Protein AF-A0A7Z7IDG3-F1 (afdb_monomer)

Mean predicted aligned error: 10.94 Å

pLDDT: mean 89.72, std 12.38, range [42.41, 98.5]

InterPro domains:
  IPR036388 Winged helix-like DNA-binding domain superfamily [G3DSA:1.10.10.10] (136-198)

Foldseek 3Di:
DDPPDDDDPPLVVLLVLQVVLPHHSVCSVLLVVVVVVVQVVQVVDPQEHEPDDSSLVSVLCSVVVHHHSVLDDQDANRWDWAFDLNDYYRDSVGTHIDTNVVNVVSCVVSCVCVVVCVVVVVVVCCVPVVDDVCPDPVNVVVLQVPFFWKWKAALVRDIDIDGRLVVVCVVVVHDSVVVVCQQQVNDVATPNMHIHTPPHDPVSNPDNPDDD

Nearest PDB structures (foldseek):
  1u3e-assembly1_M  TM=6.187E-01  e=5.040E-05  Okubovirus SPO1
  4jrk-assembly1_B  TM=5.149E-01  e=4.753E+00  Escherichia coli K-12
  2o2v-assembly1_A  TM=3.989E-01  e=1.951E+00  Homo sapiens
  2npt-assembly2_C  TM=3.596E-01  e=2.331E+00  Homo sapiens
  2npt-assembly1_A  TM=3.798E-01  e=2.331E+00  Homo sapiens

Secondary structure (DSSP, 8-state):
----PPPPTTHHHHHHHHHHTT--GGGHHHHHHHHHHHHHHHTTSTT--B---HHHHHHHHHHTT---GGGBSSSTT-EEEEEGGG-S-B-TTTEEEEEHHHHHHHHHHTTTTHHHHHHHHHHHHHHHH---TTTSHHHHHHHHHH---EEEE-TTS-EEEES-HHHHHHHTT--HHHHHHHHTTSSS-BTTBEEEETT--GGGGGGTT---

Organism: NCBI:txid1777142

Radius of gyration: 31.55 Å; Cα contacts (8 Å, |Δi|>4): 230; chains: 1; bounding box: 62×54×81 Å

Structure (mmCIF, N/CA/C/O backbone):
data_AF-A0A7Z7IDG3-F1
#
_entry.id   AF-A0A7Z7IDG3-F1
#
loop_
_atom_site.group_PDB
_atom_site.id
_atom_site.type_symbol
_atom_site.label_atom_id
_atom_site.label_alt_id
_atom_site.label_comp_id
_atom_site.label_asym_id
_atom_site.label_entity_id
_atom_site.label_seq_id
_atom_site.pdbx_PDB_ins_code
_atom_site.Cartn_x
_atom_site.Cartn_y
_atom_site.Cartn_z
_atom_site.occupancy
_atom_site.B_iso_or_equiv
_atom_site.auth_seq_id
_atom_site.auth_comp_id
_atom_site.auth_asym_id
_atom_site.auth_atom_id
_atom_site.pdbx_PDB_model_num
ATOM 1 N N . MET A 1 1 ? -17.853 7.792 -25.788 1.00 53.69 1 MET A N 1
ATOM 2 C CA . MET A 1 1 ? -16.893 8.918 -25.834 1.00 53.69 1 MET A CA 1
ATOM 3 C C . MET A 1 1 ? -15.515 8.407 -25.429 1.00 53.69 1 MET A C 1
ATOM 5 O O . MET A 1 1 ? -15.344 8.010 -24.281 1.00 53.69 1 MET A O 1
ATOM 9 N N . ALA A 1 2 ? -14.560 8.329 -26.361 1.00 55.00 2 ALA A N 1
ATOM 10 C CA . ALA A 1 2 ? -13.185 7.944 -26.042 1.00 55.00 2 ALA A CA 1
ATOM 11 C C . ALA A 1 2 ? -12.536 9.062 -25.213 1.00 55.00 2 ALA A C 1
ATOM 13 O O . ALA A 1 2 ? -12.512 10.213 -25.642 1.00 55.00 2 ALA A O 1
ATOM 14 N N . ARG A 1 3 ? -12.050 8.753 -24.005 1.00 59.41 3 ARG A N 1
ATOM 15 C CA . ARG A 1 3 ? -11.298 9.725 -23.201 1.00 59.41 3 ARG A CA 1
ATOM 16 C C . ARG A 1 3 ? -9.984 9.996 -23.928 1.00 59.41 3 ARG A C 1
ATOM 18 O O . ARG A 1 3 ? -9.128 9.116 -23.964 1.00 59.41 3 ARG A O 1
ATOM 25 N N . THR A 1 4 ? -9.827 11.183 -24.507 1.00 64.19 4 THR A N 1
ATOM 26 C CA . THR A 1 4 ? -8.542 11.641 -25.043 1.00 64.19 4 THR A CA 1
ATOM 27 C C . THR A 1 4 ? -7.539 11.644 -23.891 1.00 64.19 4 THR A C 1
ATOM 29 O O . THR A 1 4 ? -7.687 12.401 -22.928 1.00 64.19 4 THR A O 1
ATOM 32 N N . GLY A 1 5 ? -6.581 10.715 -23.918 1.00 79.44 5 GLY A N 1
ATOM 33 C CA . GLY A 1 5 ? -5.567 10.593 -22.874 1.00 79.44 5 GLY A CA 1
ATOM 34 C C . GLY A 1 5 ? -4.754 11.883 -22.751 1.00 79.44 5 GLY A C 1
ATOM 35 O O . GLY A 1 5 ? -4.547 12.584 -23.739 1.00 79.44 5 GLY A O 1
ATOM 36 N N . ARG A 1 6 ? -4.293 12.211 -21.536 1.00 83.19 6 ARG A N 1
ATOM 37 C CA . ARG A 1 6 ? -3.362 13.334 -21.355 1.00 83.19 6 ARG A CA 1
ATOM 38 C C . ARG A 1 6 ? -2.085 13.070 -22.167 1.00 83.19 6 ARG A C 1
ATOM 40 O O . ARG A 1 6 ? -1.602 11.935 -22.130 1.00 83.19 6 ARG A O 1
ATOM 47 N N . PRO A 1 7 ? -1.525 14.085 -22.847 1.00 87.50 7 PRO A N 1
ATOM 48 C CA . PRO A 1 7 ? -0.281 13.927 -23.587 1.00 87.50 7 PRO A CA 1
ATOM 49 C C . PRO A 1 7 ? 0.854 13.496 -22.650 1.00 87.50 7 PRO A C 1
ATOM 51 O O . PRO A 1 7 ? 0.946 13.951 -21.503 1.00 87.50 7 PRO A O 1
ATOM 54 N N . ILE A 1 8 ? 1.713 12.598 -23.134 1.00 90.31 8 ILE A N 1
ATOM 55 C CA . ILE A 1 8 ? 2.914 12.181 -22.411 1.00 90.31 8 ILE A CA 1
ATOM 56 C C . ILE A 1 8 ? 3.900 13.353 -22.441 1.00 90.31 8 ILE A C 1
ATOM 58 O O . ILE A 1 8 ? 4.320 13.773 -23.515 1.00 90.31 8 ILE A O 1
ATOM 62 N N . LYS A 1 9 ? 4.294 13.867 -21.270 1.00 91.25 9 LYS A N 1
ATOM 63 C CA . LYS A 1 9 ? 5.406 14.829 -21.177 1.00 91.25 9 LYS A CA 1
ATOM 64 C C . LYS A 1 9 ? 6.681 14.200 -21.737 1.00 91.25 9 LYS A C 1
ATOM 66 O O . LYS A 1 9 ? 6.931 13.031 -21.440 1.00 91.25 9 LYS A O 1
ATOM 71 N N . ASP A 1 10 ? 7.458 14.953 -22.504 1.00 94.44 10 ASP A N 1
ATOM 72 C CA . ASP A 1 10 ? 8.758 14.520 -23.036 1.00 94.44 10 ASP A CA 1
ATOM 73 C C . ASP A 1 10 ? 8.661 13.244 -23.890 1.00 94.44 10 ASP A C 1
ATOM 75 O O . ASP A 1 10 ? 9.453 12.312 -23.750 1.00 94.44 10 ASP A O 1
ATOM 79 N N . PHE A 1 11 ? 7.635 13.171 -24.747 1.00 95.81 11 PHE A N 1
ATOM 80 C CA . PHE A 1 11 ? 7.395 12.009 -25.607 1.00 95.81 11 PHE A CA 1
ATOM 81 C C . PHE A 1 11 ? 8.621 11.650 -26.457 1.00 95.81 11 PHE A C 1
ATOM 83 O O . PHE A 1 11 ? 8.973 10.479 -26.519 1.00 95.81 11 PHE A O 1
ATOM 90 N N . GLU A 1 12 ? 9.300 12.642 -27.036 1.00 97.31 12 GLU A N 1
ATOM 91 C CA . GLU A 1 12 ? 10.479 12.434 -27.887 1.00 97.31 12 GLU A CA 1
ATOM 92 C C . GLU A 1 12 ? 11.641 11.766 -27.141 1.00 97.31 12 GLU A C 1
ATOM 94 O O . GLU A 1 12 ? 12.180 10.768 -27.610 1.00 97.31 12 GLU A O 1
ATOM 99 N N . ALA A 1 13 ? 11.964 12.232 -25.930 1.00 97.25 13 ALA A N 1
ATOM 100 C CA . ALA A 1 13 ? 13.007 11.617 -25.106 1.00 97.25 13 ALA A CA 1
ATOM 101 C C . ALA A 1 13 ? 12.656 10.167 -24.723 1.00 97.25 13 ALA A C 1
ATOM 103 O O . ALA A 1 13 ? 13.515 9.288 -24.694 1.00 97.25 13 ALA A O 1
ATOM 104 N N . LYS A 1 14 ? 11.373 9.891 -24.459 1.00 97.38 14 LYS A N 1
ATOM 105 C CA . LYS A 1 14 ? 10.895 8.531 -24.161 1.00 97.38 14 LYS A CA 1
ATOM 106 C C . LYS A 1 14 ? 10.898 7.634 -25.393 1.00 97.38 14 LYS A C 1
ATOM 108 O O . LYS A 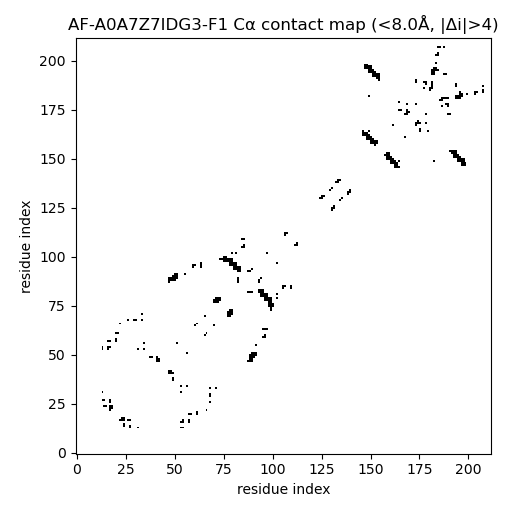1 14 ? 11.162 6.445 -25.261 1.00 97.38 14 LYS A O 1
ATOM 113 N N . ALA A 1 15 ? 10.597 8.190 -26.561 1.00 97.44 15 ALA A N 1
ATOM 114 C CA . ALA A 1 15 ? 10.663 7.481 -27.826 1.00 97.44 15 ALA A CA 1
ATOM 115 C C . ALA A 1 15 ? 12.088 7.056 -28.158 1.00 97.44 15 ALA A C 1
ATOM 117 O O . ALA A 1 15 ? 12.311 5.875 -28.409 1.00 97.44 15 ALA A O 1
ATOM 118 N N . HIS A 1 16 ? 13.040 7.975 -28.008 1.00 98.12 16 HIS A N 1
ATOM 119 C CA . HIS A 1 16 ? 14.460 7.686 -28.160 1.00 98.12 16 HIS A CA 1
ATOM 120 C C . HIS A 1 16 ? 14.915 6.551 -27.235 1.00 98.12 16 HIS A C 1
ATOM 122 O O . HIS A 1 16 ? 15.463 5.561 -27.703 1.00 98.12 16 HIS A O 1
ATOM 128 N N . ALA A 1 17 ? 14.580 6.618 -25.940 1.00 98.00 17 ALA A N 1
ATOM 129 C CA . ALA A 1 17 ? 14.943 5.573 -24.979 1.00 98.00 17 ALA A CA 1
ATOM 130 C C . ALA A 1 17 ? 14.379 4.180 -25.334 1.00 98.00 17 ALA A C 1
ATOM 132 O O . ALA A 1 17 ? 14.989 3.159 -25.015 1.00 98.00 17 ALA A O 1
ATOM 133 N N . VAL A 1 18 ? 13.204 4.115 -25.966 1.00 97.81 18 VAL A N 1
ATOM 134 C CA . VAL A 1 18 ? 12.582 2.857 -26.416 1.00 97.81 18 VAL A CA 1
ATOM 135 C C . VAL A 1 18 ? 13.284 2.329 -27.670 1.00 97.81 18 VAL A C 1
ATOM 137 O O . VAL A 1 18 ? 13.636 1.150 -27.711 1.00 97.81 18 VAL A O 1
ATOM 140 N N . GLU A 1 19 ? 13.554 3.202 -28.641 1.00 98.00 19 GLU A N 1
ATOM 141 C CA . GLU A 1 19 ? 14.245 2.873 -29.894 1.00 98.00 19 GLU A CA 1
ATOM 142 C C . GLU A 1 19 ? 15.702 2.432 -29.651 1.00 98.00 19 GLU A C 1
ATOM 144 O O . GLU A 1 19 ? 16.121 1.396 -30.166 1.00 98.00 19 GLU A O 1
ATOM 149 N N . GLU A 1 20 ? 16.452 3.129 -28.788 1.00 98.12 20 GLU A N 1
ATOM 150 C CA . GLU A 1 20 ? 17.828 2.768 -28.389 1.00 98.12 20 GLU A CA 1
ATOM 151 C C . GLU A 1 20 ? 17.927 1.384 -27.734 1.00 98.12 20 GLU A C 1
ATOM 153 O O . GLU A 1 20 ? 18.959 0.710 -27.803 1.00 98.12 20 GLU A O 1
ATOM 158 N N . ASN A 1 21 ? 16.842 0.941 -27.098 1.00 97.94 21 ASN A N 1
ATOM 159 C CA . ASN A 1 21 ? 16.752 -0.375 -26.478 1.00 97.94 21 ASN A CA 1
ATOM 160 C C . ASN A 1 21 ? 16.172 -1.449 -27.413 1.00 97.94 21 ASN A C 1
ATOM 162 O O . ASN A 1 21 ? 15.952 -2.574 -26.972 1.00 97.94 21 ASN A O 1
ATOM 166 N N . GLY A 1 22 ? 15.994 -1.135 -28.702 1.00 97.75 22 GLY A N 1
ATOM 167 C CA . GLY A 1 22 ? 15.605 -2.086 -29.744 1.00 97.75 22 GLY A CA 1
ATOM 168 C C . GLY A 1 22 ? 14.100 -2.326 -29.863 1.00 97.75 22 GLY A C 1
ATOM 169 O O . GLY A 1 22 ? 13.689 -3.291 -30.504 1.00 97.75 22 GLY A O 1
ATOM 170 N N . PHE A 1 23 ? 13.271 -1.475 -29.257 1.00 97.81 23 PHE A N 1
ATOM 171 C CA . PHE A 1 23 ? 11.813 -1.588 -29.309 1.00 97.81 23 PHE A CA 1
ATOM 172 C C . PHE A 1 23 ? 11.213 -0.588 -30.308 1.00 97.81 23 PHE A C 1
ATOM 174 O O . PHE A 1 23 ? 11.771 0.489 -30.525 1.00 97.81 23 PHE A O 1
ATOM 181 N N . PRO A 1 24 ? 10.054 -0.894 -30.915 1.00 97.88 24 PRO A N 1
ATOM 182 C CA . PRO A 1 24 ? 9.424 0.017 -31.858 1.00 97.88 24 PRO A CA 1
ATOM 183 C C . PRO A 1 24 ? 8.858 1.250 -31.142 1.00 97.88 24 PRO A C 1
ATOM 185 O O . PRO A 1 24 ? 8.296 1.163 -30.048 1.00 97.88 24 PRO A O 1
ATOM 188 N N . ARG A 1 25 ? 8.903 2.406 -31.814 1.00 98.00 25 ARG A N 1
ATOM 189 C CA . ARG A 1 25 ? 8.342 3.679 -31.324 1.00 98.00 25 ARG A CA 1
ATOM 190 C C . ARG A 1 25 ? 6.876 3.586 -30.884 1.00 98.00 25 ARG A C 1
ATOM 192 O O . ARG A 1 25 ? 6.435 4.320 -30.001 1.00 98.00 25 ARG A O 1
ATOM 199 N N . SER A 1 26 ? 6.103 2.679 -31.481 1.00 97.06 26 SER A N 1
ATOM 200 C CA . SER A 1 26 ? 4.707 2.419 -31.105 1.00 97.06 26 SER A CA 1
ATOM 201 C C . SER A 1 26 ? 4.546 1.947 -29.655 1.00 97.06 26 SER A C 1
ATOM 203 O O . SER A 1 26 ? 3.493 2.167 -29.053 1.00 97.06 26 SER A O 1
ATOM 205 N N . ASP A 1 27 ? 5.586 1.354 -29.067 1.00 97.50 27 ASP A N 1
ATOM 206 C CA . ASP A 1 27 ? 5.537 0.753 -27.732 1.00 97.50 27 ASP A CA 1
ATOM 207 C C . ASP A 1 27 ? 5.861 1.742 -26.605 1.00 97.50 27 ASP A C 1
ATOM 209 O O . ASP A 1 27 ? 5.769 1.395 -25.423 1.00 97.50 27 ASP A O 1
ATOM 213 N N . VAL A 1 28 ? 6.150 3.006 -26.940 1.00 97.44 28 VAL A N 1
ATOM 214 C CA . VAL A 1 28 ? 6.447 4.067 -25.966 1.00 97.44 28 VAL A CA 1
ATOM 215 C C . VAL A 1 28 ? 5.365 4.185 -24.906 1.00 97.44 28 VAL A C 1
ATOM 217 O O . VAL A 1 28 ? 5.663 4.217 -23.713 1.00 97.44 28 VAL A O 1
ATOM 220 N N . PHE A 1 29 ? 4.094 4.219 -25.312 1.00 96.25 29 PHE A N 1
ATOM 221 C CA . PHE A 1 29 ? 2.995 4.375 -24.363 1.00 96.25 29 PHE A CA 1
ATOM 222 C C . PHE A 1 29 ? 2.825 3.148 -23.441 1.00 96.25 29 PHE A C 1
ATOM 224 O O . PHE A 1 29 ? 2.759 3.339 -22.221 1.00 96.25 29 PHE A O 1
ATOM 231 N N . PRO A 1 30 ? 2.780 1.898 -23.950 1.00 97.31 30 PRO A N 1
ATOM 232 C CA . PRO A 1 30 ? 2.797 0.697 -23.116 1.00 97.31 30 PRO A CA 1
ATOM 233 C C . PRO A 1 30 ? 3.945 0.631 -22.097 1.00 97.31 30 PRO A C 1
ATOM 235 O O . PRO A 1 30 ? 3.680 0.385 -20.915 1.00 97.31 30 PRO A O 1
ATOM 238 N N . TRP A 1 31 ? 5.190 0.885 -22.515 1.00 98.00 31 TRP A N 1
ATOM 239 C CA . TRP A 1 31 ? 6.353 0.866 -21.620 1.00 98.00 31 TRP A CA 1
ATOM 240 C C . TRP A 1 31 ? 6.295 1.990 -20.589 1.00 98.00 31 TRP A C 1
ATOM 242 O O . TRP A 1 31 ? 6.427 1.745 -19.386 1.00 98.00 31 TRP A O 1
ATOM 252 N N . TRP A 1 32 ? 5.992 3.215 -21.028 1.00 97.69 32 TRP A N 1
ATOM 253 C CA . TRP A 1 32 ? 5.837 4.357 -20.130 1.00 97.69 32 TRP A CA 1
ATOM 254 C C . TRP A 1 32 ? 4.743 4.117 -19.087 1.00 97.69 32 TRP A C 1
ATOM 256 O O . TRP A 1 32 ? 4.915 4.457 -17.916 1.00 97.69 32 TRP A O 1
ATOM 266 N N . ARG A 1 33 ? 3.635 3.465 -19.463 1.00 96.50 33 ARG A N 1
ATOM 267 C CA . ARG A 1 33 ? 2.569 3.104 -18.523 1.00 96.50 33 ARG A CA 1
ATOM 268 C C . ARG A 1 33 ? 3.068 2.157 -17.428 1.00 96.50 33 ARG A C 1
ATOM 270 O O . ARG A 1 33 ? 2.679 2.342 -16.275 1.00 96.50 33 ARG A O 1
ATOM 277 N N . LYS A 1 34 ? 3.909 1.167 -17.754 1.00 97.62 34 LYS A N 1
ATOM 278 C CA . LYS A 1 34 ? 4.497 0.242 -16.765 1.00 97.62 34 LYS A CA 1
ATOM 279 C C . LYS A 1 34 ? 5.444 0.971 -15.813 1.00 97.62 34 LYS A C 1
ATOM 281 O O . LYS A 1 34 ? 5.321 0.819 -14.599 1.00 97.62 34 LYS A O 1
ATOM 286 N N . PHE A 1 35 ? 6.306 1.831 -16.348 1.00 97.75 35 PHE A N 1
ATOM 287 C CA . PHE A 1 35 ? 7.202 2.659 -15.543 1.00 97.75 35 PHE A CA 1
ATOM 288 C C . PHE A 1 35 ? 6.443 3.639 -14.631 1.00 97.75 35 PHE A C 1
ATOM 290 O O . PHE A 1 35 ? 6.731 3.760 -13.442 1.00 97.75 35 PHE A O 1
ATOM 297 N N . HIS A 1 36 ? 5.397 4.287 -15.141 1.00 96.44 36 HIS A N 1
ATOM 298 C CA . HIS A 1 36 ? 4.573 5.189 -14.342 1.00 96.44 36 HIS A CA 1
ATOM 299 C C . HIS A 1 36 ? 3.810 4.447 -13.230 1.00 96.44 36 HIS A C 1
ATOM 301 O O . HIS A 1 36 ? 3.673 4.961 -12.120 1.00 96.44 36 HIS A O 1
ATOM 307 N N . GLN A 1 37 ? 3.345 3.218 -13.486 1.00 96.62 37 GLN A N 1
ATOM 308 C CA . GLN A 1 37 ? 2.752 2.363 -12.450 1.00 96.62 37 GLN A CA 1
ATOM 309 C C . GLN A 1 37 ? 3.752 2.028 -11.336 1.00 96.62 37 GLN A C 1
ATOM 311 O O . GLN A 1 37 ? 3.370 2.052 -10.166 1.00 96.62 37 GLN A O 1
ATOM 316 N N . LEU A 1 38 ? 5.019 1.769 -11.678 1.00 96.38 38 LEU A N 1
ATOM 317 C CA . LEU A 1 38 ? 6.095 1.599 -10.697 1.00 96.38 38 LEU A CA 1
ATOM 318 C C . LEU A 1 38 ? 6.263 2.865 -9.842 1.00 96.38 38 LEU A C 1
ATOM 320 O O . LEU A 1 38 ? 6.190 2.778 -8.619 1.00 96.38 38 LEU A O 1
ATOM 324 N N . GLN A 1 39 ? 6.392 4.042 -10.466 1.00 96.38 39 GLN A N 1
ATOM 325 C CA . GLN A 1 39 ? 6.524 5.319 -9.748 1.00 96.38 39 GLN A CA 1
ATOM 326 C C . GLN A 1 39 ? 5.351 5.576 -8.790 1.00 96.38 39 GLN A C 1
ATOM 328 O O . GLN A 1 39 ? 5.550 5.972 -7.641 1.00 96.38 39 GLN A O 1
ATOM 333 N N . GLN A 1 40 ? 4.118 5.317 -9.236 1.00 96.00 40 GLN A N 1
ATOM 334 C CA . GLN A 1 40 ? 2.932 5.418 -8.383 1.00 96.00 40 GLN A CA 1
ATOM 335 C C . GLN A 1 40 ? 2.949 4.407 -7.232 1.00 96.00 40 GLN A C 1
ATOM 337 O O . GLN A 1 40 ? 2.473 4.721 -6.143 1.00 96.00 40 GLN A O 1
ATOM 342 N N . GLY A 1 41 ? 3.469 3.202 -7.470 1.00 94.38 41 GLY A N 1
ATOM 343 C CA . GLY A 1 41 ? 3.623 2.166 -6.456 1.00 94.38 41 GLY A CA 1
ATOM 344 C C . GLY A 1 41 ? 4.598 2.564 -5.350 1.00 94.38 41 GLY A C 1
ATOM 345 O O . GLY A 1 41 ? 4.276 2.359 -4.181 1.00 94.38 41 GLY A O 1
ATOM 346 N N . CYS A 1 42 ? 5.736 3.171 -5.702 1.00 94.00 42 CYS A N 1
ATOM 347 C CA . CYS A 1 42 ? 6.724 3.653 -4.732 1.00 94.00 42 CYS A CA 1
ATOM 348 C C . CYS A 1 42 ? 6.145 4.750 -3.834 1.00 94.00 42 CYS A C 1
ATOM 350 O O . CYS A 1 42 ? 6.197 4.623 -2.621 1.00 94.00 42 CYS A O 1
ATOM 352 N N . ARG A 1 43 ? 5.438 5.737 -4.405 1.00 91.75 43 ARG A N 1
ATOM 353 C CA . ARG A 1 43 ? 4.795 6.829 -3.637 1.00 91.75 43 ARG A CA 1
ATOM 354 C C . ARG A 1 43 ? 3.786 6.372 -2.578 1.00 91.75 43 ARG A C 1
ATOM 356 O O . ARG A 1 43 ? 3.422 7.158 -1.716 1.00 91.75 43 ARG A O 1
ATOM 363 N N . ARG A 1 44 ? 3.266 5.145 -2.680 1.00 90.06 44 ARG A N 1
ATOM 364 C CA . ARG A 1 44 ? 2.314 4.574 -1.711 1.00 90.06 44 ARG A CA 1
ATOM 365 C C . ARG A 1 44 ? 2.995 3.810 -0.575 1.00 90.06 44 ARG A C 1
ATOM 367 O O . ARG A 1 44 ? 2.292 3.321 0.303 1.00 90.06 44 ARG A O 1
ATOM 374 N N . ARG A 1 45 ? 4.310 3.6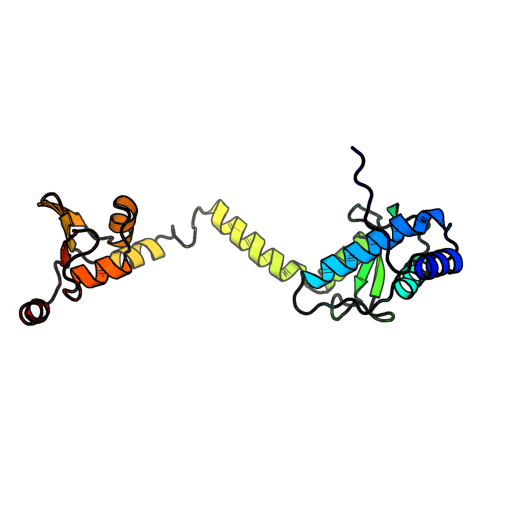03 -0.640 1.00 89.00 45 ARG A N 1
ATOM 375 C CA . ARG A 1 45 ? 5.075 2.854 0.356 1.00 89.00 45 ARG A CA 1
ATOM 376 C C . ARG A 1 45 ? 6.009 3.817 1.071 1.00 89.00 45 ARG A C 1
ATOM 378 O O . ARG A 1 45 ? 6.833 4.455 0.425 1.00 89.00 45 ARG A O 1
ATOM 385 N N . ASP A 1 46 ? 5.895 3.885 2.389 1.00 87.38 46 ASP A N 1
ATOM 386 C CA . ASP A 1 46 ? 6.750 4.757 3.188 1.00 87.38 46 ASP A CA 1
ATOM 387 C C . ASP A 1 46 ? 8.222 4.347 3.048 1.00 87.38 46 ASP A C 1
ATOM 389 O O . ASP A 1 46 ? 8.568 3.168 3.170 1.00 87.38 46 ASP A O 1
ATOM 393 N N . GLY A 1 47 ? 9.079 5.330 2.760 1.00 92.69 47 GLY A N 1
ATOM 394 C CA . GLY A 1 47 ? 10.532 5.158 2.694 1.00 92.69 47 GLY A CA 1
ATOM 395 C C . GLY A 1 47 ? 11.064 4.396 1.476 1.00 92.69 47 GLY A C 1
ATOM 396 O O . GLY A 1 47 ? 12.185 3.900 1.539 1.00 92.69 47 GLY A O 1
ATOM 397 N N . ILE A 1 48 ? 10.290 4.259 0.391 1.00 95.81 48 ILE A N 1
ATOM 398 C CA . ILE A 1 48 ? 10.774 3.657 -0.863 1.00 95.81 48 ILE A CA 1
ATOM 399 C C . ILE A 1 48 ? 10.617 4.652 -2.009 1.00 95.81 48 ILE A C 1
ATOM 401 O O . ILE A 1 48 ? 9.501 4.961 -2.430 1.00 95.81 48 ILE A O 1
ATOM 405 N N . GLU A 1 49 ? 11.739 5.074 -2.582 1.00 96.69 49 GLU A N 1
ATOM 406 C CA . GLU A 1 49 ? 11.772 5.962 -3.741 1.00 96.69 49 GLU A CA 1
ATOM 407 C C . GLU A 1 49 ? 12.147 5.218 -5.029 1.00 96.69 49 GLU A C 1
ATOM 409 O O . GLU A 1 49 ? 12.703 4.113 -5.022 1.00 96.69 49 GLU A O 1
ATOM 414 N N . ASN A 1 50 ? 11.768 5.812 -6.163 1.00 97.56 50 ASN A N 1
ATOM 415 C CA . ASN A 1 50 ? 12.204 5.364 -7.480 1.00 97.56 50 ASN A CA 1
ATOM 416 C C . ASN A 1 50 ? 13.160 6.400 -8.063 1.00 97.56 50 ASN A C 1
ATOM 418 O O . ASN A 1 50 ? 12.707 7.462 -8.489 1.00 97.56 50 ASN A O 1
ATOM 422 N N . GLU A 1 51 ? 14.445 6.063 -8.084 1.00 97.56 51 GLU A N 1
ATOM 423 C CA . GLU A 1 51 ? 15.521 6.908 -8.606 1.00 97.56 51 GLU A CA 1
ATOM 424 C C . GLU A 1 51 ? 15.823 6.606 -10.080 1.00 97.56 51 GLU A C 1
ATOM 426 O O . GLU A 1 51 ? 16.583 7.329 -10.715 1.00 97.56 51 GLU A O 1
ATOM 431 N N . LEU A 1 52 ? 15.206 5.566 -10.652 1.00 98.06 52 LEU A N 1
ATOM 432 C CA . LEU A 1 52 ? 15.359 5.250 -12.068 1.00 98.06 52 LEU A CA 1
ATOM 433 C C . LEU A 1 52 ? 14.727 6.335 -12.935 1.00 98.06 52 LEU A C 1
ATOM 435 O O . LEU A 1 52 ? 13.568 6.723 -12.735 1.00 98.06 52 LEU A O 1
ATOM 439 N N . THR A 1 53 ? 15.437 6.729 -13.985 1.00 97.75 53 THR A N 1
ATOM 440 C CA . THR A 1 53 ? 14.838 7.402 -15.134 1.00 97.75 53 THR A CA 1
ATOM 441 C C . THR A 1 53 ? 14.091 6.392 -16.014 1.00 97.75 53 THR A C 1
ATOM 443 O O . THR A 1 53 ? 14.184 5.172 -15.847 1.00 97.75 53 THR A O 1
ATOM 446 N N . PHE A 1 54 ? 13.317 6.884 -16.986 1.00 98.19 54 PHE A N 1
ATOM 447 C CA . PHE A 1 54 ? 12.681 5.989 -17.957 1.00 98.19 54 PHE A CA 1
ATOM 448 C C . PHE A 1 54 ? 13.713 5.280 -18.851 1.00 98.19 54 PHE A C 1
ATOM 450 O O . PHE A 1 54 ? 13.489 4.133 -19.224 1.00 98.19 54 PHE A O 1
ATOM 457 N N . ALA A 1 55 ? 14.842 5.930 -19.152 1.00 98.31 55 ALA A N 1
ATOM 458 C CA . ALA A 1 55 ? 15.926 5.325 -19.921 1.00 98.31 55 ALA A CA 1
ATOM 459 C C . ALA A 1 55 ? 16.577 4.166 -19.149 1.00 98.31 55 ALA A C 1
ATOM 461 O O . ALA A 1 55 ? 16.679 3.069 -19.695 1.00 98.31 55 ALA A O 1
ATOM 462 N N . ASP A 1 56 ? 16.880 4.358 -17.858 1.00 98.44 56 ASP A N 1
ATOM 463 C CA . ASP A 1 56 ? 17.418 3.293 -16.992 1.00 98.44 56 ASP A CA 1
ATOM 464 C C . ASP A 1 56 ? 16.465 2.097 -16.927 1.00 98.44 56 ASP A C 1
ATOM 466 O O . ASP A 1 56 ? 16.866 0.938 -17.025 1.00 98.44 56 ASP A O 1
ATOM 470 N N . TYR A 1 57 ? 15.165 2.378 -16.804 1.00 98.50 57 TYR A N 1
ATOM 471 C CA . TYR A 1 57 ? 14.137 1.347 -16.816 1.00 98.50 57 TYR A CA 1
ATOM 472 C C . TYR A 1 57 ? 14.142 0.543 -18.123 1.00 98.50 57 TYR A C 1
ATOM 474 O O . TYR A 1 57 ? 14.077 -0.685 -18.072 1.00 98.50 57 TYR A O 1
ATOM 482 N N . MET A 1 58 ? 14.246 1.204 -19.282 1.00 98.50 58 MET A N 1
ATOM 483 C CA . MET A 1 58 ? 14.309 0.526 -20.583 1.00 98.50 58 MET A CA 1
ATOM 484 C C . MET A 1 58 ? 15.596 -0.284 -20.759 1.00 98.50 58 MET A C 1
ATOM 486 O O . MET A 1 58 ? 15.538 -1.399 -21.279 1.00 98.50 58 MET A O 1
ATOM 490 N N . GLN A 1 59 ? 16.727 0.206 -20.249 1.00 98.38 59 GLN A N 1
ATOM 491 C CA . GLN A 1 59 ? 17.966 -0.567 -20.209 1.00 98.38 59 GLN A CA 1
ATOM 492 C C . GLN A 1 59 ? 17.784 -1.853 -19.390 1.00 98.38 59 GLN A C 1
ATOM 494 O O . GLN A 1 59 ? 18.114 -2.938 -19.867 1.00 98.38 59 GLN A O 1
ATOM 499 N N . LYS A 1 60 ? 17.160 -1.773 -18.205 1.00 98.19 60 LYS A N 1
ATOM 500 C CA . LYS A 1 60 ? 16.828 -2.968 -17.407 1.00 98.19 60 LYS A CA 1
ATOM 501 C C . LYS A 1 60 ? 15.883 -3.921 -18.136 1.00 98.19 60 LYS A C 1
ATOM 503 O O . LYS A 1 60 ? 16.009 -5.135 -17.981 1.00 98.19 60 LYS A O 1
ATOM 508 N N . VAL A 1 61 ? 14.940 -3.399 -18.923 1.00 98.38 61 VAL A N 1
ATOM 509 C CA . VAL A 1 61 ? 14.039 -4.230 -19.737 1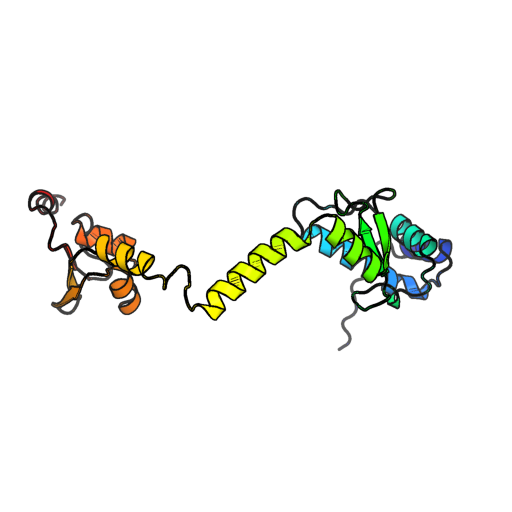.00 98.38 61 VAL A CA 1
ATOM 510 C C . VAL A 1 61 ? 14.832 -5.050 -20.757 1.00 98.38 61 VAL A C 1
ATOM 512 O O . VAL A 1 61 ? 14.609 -6.257 -20.877 1.00 98.38 61 VAL A O 1
ATOM 515 N N . ARG A 1 62 ? 15.782 -4.407 -21.444 1.00 98.12 62 ARG A N 1
ATOM 516 C CA . ARG A 1 62 ? 16.670 -5.046 -22.419 1.00 98.12 62 ARG A CA 1
ATOM 517 C C . ARG A 1 62 ? 17.603 -6.069 -21.771 1.00 98.12 6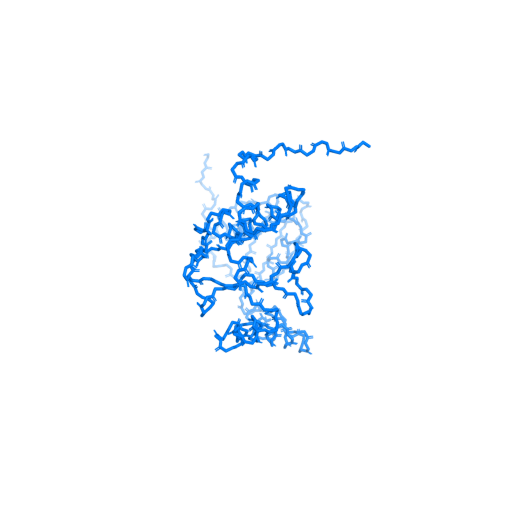2 ARG A C 1
ATOM 519 O O . ARG A 1 62 ? 17.713 -7.180 -22.280 1.00 98.12 62 ARG A O 1
ATOM 526 N N . GLU A 1 63 ? 18.228 -5.733 -20.640 1.00 97.81 63 GLU A N 1
ATOM 527 C CA . GLU A 1 63 ? 19.097 -6.643 -19.869 1.00 97.81 63 GLU A CA 1
ATOM 528 C C . GLU A 1 63 ? 18.372 -7.936 -19.465 1.00 97.81 63 GLU A C 1
ATOM 530 O O . GLU A 1 63 ? 18.970 -9.008 -19.418 1.00 97.81 63 GLU A O 1
ATOM 535 N N . ALA A 1 64 ? 17.066 -7.850 -19.212 1.00 97.81 64 ALA A N 1
ATOM 536 C CA . ALA A 1 64 ? 16.232 -8.992 -18.860 1.00 97.81 64 ALA A CA 1
ATOM 537 C C . ALA A 1 64 ? 15.743 -9.819 -20.062 1.00 97.81 64 ALA A C 1
ATOM 539 O O . ALA A 1 64 ? 15.060 -10.824 -19.864 1.00 97.81 64 ALA A O 1
ATOM 540 N N . GLY A 1 65 ? 16.046 -9.396 -21.296 1.00 97.81 65 GLY A N 1
ATOM 541 C CA . GLY A 1 65 ? 15.626 -10.082 -22.520 1.00 97.81 65 GLY A CA 1
ATOM 542 C C . GLY A 1 65 ? 14.112 -10.068 -22.759 1.00 97.81 65 GLY A C 1
ATOM 543 O O . GLY A 1 65 ? 13.583 -10.979 -23.396 1.00 97.81 65 GLY A O 1
ATOM 544 N N . MET A 1 66 ? 13.392 -9.078 -22.221 1.00 98.00 66 MET A N 1
ATOM 545 C CA . MET A 1 66 ? 11.953 -8.935 -22.463 1.00 98.00 66 MET A CA 1
ATOM 546 C C . MET A 1 66 ? 11.694 -8.368 -23.856 1.00 98.00 66 MET A C 1
ATOM 548 O O . MET A 1 66 ? 12.374 -7.441 -24.283 1.00 98.00 66 MET A O 1
ATOM 552 N N . ASN A 1 67 ? 10.665 -8.878 -24.533 1.00 97.56 67 ASN A N 1
ATOM 553 C CA . ASN A 1 67 ? 10.316 -8.445 -25.889 1.00 97.56 67 ASN A CA 1
ATOM 554 C C . ASN A 1 67 ? 9.027 -7.617 -25.922 1.00 97.56 67 ASN A C 1
ATOM 556 O O . ASN A 1 67 ? 8.766 -6.922 -26.899 1.00 97.56 67 ASN A O 1
ATOM 560 N N . SER A 1 68 ? 8.204 -7.689 -24.870 1.00 97.94 68 SER A N 1
ATOM 561 C CA . SER A 1 68 ? 6.918 -7.002 -24.819 1.00 97.94 68 SER A CA 1
ATOM 562 C C . SER A 1 68 ? 6.614 -6.417 -23.435 1.00 97.94 68 SER A C 1
ATOM 564 O O . SER A 1 68 ? 6.866 -7.060 -22.414 1.00 97.94 68 SER A O 1
ATOM 566 N N . PRO A 1 69 ? 5.921 -5.263 -23.353 1.00 97.94 69 PRO A N 1
ATOM 567 C CA . PRO A 1 69 ? 5.370 -4.753 -22.093 1.00 97.94 69 PRO A CA 1
ATOM 568 C C . PRO A 1 69 ? 4.433 -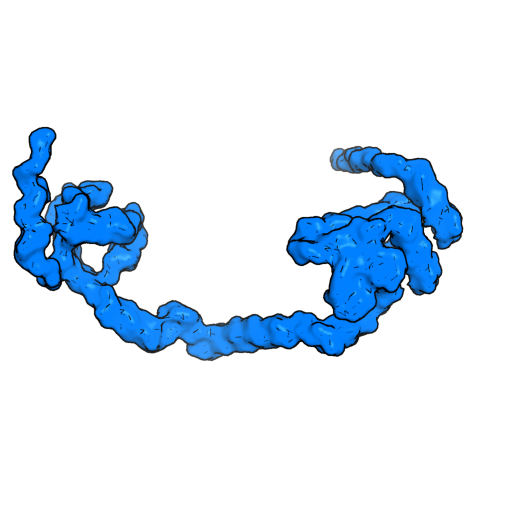5.745 -21.385 1.00 97.94 69 PRO A C 1
ATOM 570 O O . PRO A 1 69 ? 4.203 -5.645 -20.174 1.00 97.94 69 PRO A O 1
ATOM 573 N N . ALA A 1 70 ? 3.855 -6.693 -22.130 1.00 97.69 70 ALA A N 1
ATOM 574 C CA . ALA A 1 70 ? 3.015 -7.758 -21.594 1.00 97.69 70 ALA A CA 1
ATOM 575 C C . ALA A 1 70 ? 3.804 -8.798 -20.779 1.00 97.69 70 ALA A C 1
ATOM 577 O O . ALA A 1 70 ? 3.192 -9.579 -20.045 1.00 97.69 70 ALA A O 1
ATOM 578 N N . ASP A 1 71 ? 5.133 -8.817 -20.878 1.00 98.19 71 ASP A N 1
ATOM 579 C CA . ASP A 1 71 ? 6.007 -9.688 -20.087 1.00 98.19 71 ASP A CA 1
ATOM 580 C C . ASP A 1 71 ? 6.121 -9.218 -18.638 1.00 98.19 71 ASP A C 1
ATOM 582 O O . ASP A 1 71 ? 6.374 -10.029 -17.750 1.00 98.19 71 ASP A O 1
ATOM 586 N N . ILE A 1 72 ? 5.810 -7.947 -18.365 1.00 98.31 72 ILE A N 1
ATOM 587 C CA . ILE A 1 72 ? 5.775 -7.388 -17.014 1.00 98.31 72 ILE A CA 1
ATOM 588 C C . ILE A 1 72 ? 4.392 -7.574 -16.395 1.00 98.31 72 ILE A C 1
ATOM 590 O O . ILE A 1 72 ? 3.392 -7.026 -16.881 1.00 98.31 72 ILE A O 1
ATOM 594 N N . GLY A 1 73 ? 4.319 -8.261 -15.255 1.00 95.12 73 GLY A N 1
ATOM 595 C CA . GLY A 1 73 ? 3.041 -8.478 -14.589 1.00 95.12 73 GLY A CA 1
ATOM 596 C C . GLY A 1 73 ? 3.102 -9.258 -13.287 1.00 95.12 73 GLY A C 1
ATOM 597 O O . GLY A 1 73 ? 4.152 -9.569 -12.737 1.00 95.12 73 GLY A O 1
ATOM 598 N N . THR A 1 74 ? 1.917 -9.561 -12.767 1.00 93.25 74 THR A N 1
ATOM 599 C CA . THR A 1 74 ? 1.749 -10.370 -11.561 1.00 93.25 74 THR A CA 1
ATOM 600 C C . THR A 1 74 ? 1.409 -11.816 -11.877 1.00 93.25 74 THR A C 1
ATOM 602 O O . THR A 1 74 ? 1.222 -12.562 -10.940 1.00 93.25 74 THR A O 1
ATOM 605 N N . ALA A 1 75 ? 1.302 -12.266 -13.128 1.00 92.38 75 ALA A N 1
ATOM 606 C CA . ALA A 1 75 ? 1.051 -13.683 -13.419 1.00 92.38 75 ALA A CA 1
ATOM 607 C C . ALA A 1 75 ? 2.322 -14.544 -13.248 1.00 92.38 75 ALA A C 1
ATOM 609 O O . ALA A 1 75 ? 3.425 -14.015 -13.109 1.00 92.38 75 ALA A O 1
ATOM 610 N N . ARG A 1 76 ? 2.159 -15.873 -13.229 1.00 92.88 76 ARG A N 1
ATOM 611 C CA . ARG A 1 76 ? 3.277 -16.834 -13.221 1.00 92.88 76 ARG A CA 1
ATOM 612 C C . ARG A 1 76 ? 4.134 -16.645 -14.483 1.00 92.88 76 ARG A C 1
ATOM 614 O O . ARG A 1 76 ? 3.576 -16.418 -15.554 1.00 92.88 76 ARG A O 1
ATOM 621 N N . GLY A 1 77 ? 5.457 -16.696 -14.353 1.00 93.19 77 GLY A N 1
ATOM 622 C CA . GLY A 1 77 ? 6.421 -16.517 -15.445 1.00 93.19 77 GLY A CA 1
ATOM 623 C C . GLY A 1 77 ? 6.559 -15.084 -15.966 1.00 93.19 77 GLY A C 1
ATOM 624 O O . GLY A 1 77 ? 7.343 -14.843 -16.877 1.00 93.19 77 GLY A O 1
ATOM 625 N N . LYS A 1 78 ? 5.816 -14.120 -15.408 1.00 97.75 78 LYS A N 1
ATOM 626 C CA . LYS A 1 78 ? 5.954 -12.702 -15.755 1.00 97.75 78 LYS A CA 1
ATOM 627 C C . LYS A 1 78 ? 7.045 -12.043 -14.923 1.00 97.75 78 LYS A C 1
ATOM 629 O O . LYS A 1 78 ? 7.280 -12.419 -13.774 1.00 97.75 78 LYS A O 1
ATOM 634 N N . PHE A 1 79 ? 7.687 -11.041 -15.508 1.00 98.31 79 PHE A N 1
ATOM 635 C CA . PHE A 1 79 ? 8.749 -10.275 -14.882 1.00 98.31 79 PHE A CA 1
ATOM 636 C C . PHE A 1 79 ? 8.199 -9.193 -13.957 1.00 98.31 79 PHE A C 1
ATOM 638 O O . PHE A 1 79 ? 7.136 -8.600 -14.178 1.00 98.31 79 PHE A O 1
ATOM 645 N N . GLN A 1 80 ? 8.965 -8.924 -12.910 1.00 97.88 80 GLN A N 1
ATOM 646 C CA . GLN A 1 80 ? 8.748 -7.872 -11.934 1.00 97.88 80 GLN A CA 1
ATOM 647 C C . GLN A 1 80 ? 10.078 -7.184 -11.672 1.00 97.88 80 GLN A C 1
ATOM 649 O O . GLN A 1 80 ? 11.111 -7.843 -11.597 1.00 97.88 80 GLN A O 1
ATOM 654 N N . LEU A 1 81 ? 10.052 -5.864 -11.508 1.00 98.06 81 LEU A N 1
ATOM 655 C CA . LEU A 1 81 ? 11.233 -5.144 -11.060 1.00 98.06 81 LEU A CA 1
ATOM 656 C C . LEU A 1 81 ? 11.404 -5.385 -9.553 1.00 98.06 81 LEU A C 1
ATOM 658 O O . LEU A 1 81 ? 10.625 -4.873 -8.739 1.00 98.06 81 LEU A O 1
ATOM 662 N N . GLY A 1 82 ? 12.375 -6.222 -9.202 1.00 96.81 82 GLY A N 1
ATOM 663 C CA . GLY A 1 82 ? 12.764 -6.535 -7.831 1.00 96.81 82 GLY A CA 1
ATOM 664 C C . GLY A 1 82 ? 13.932 -5.662 -7.379 1.00 96.81 82 GLY A C 1
ATOM 665 O O . GLY A 1 82 ? 14.726 -5.207 -8.203 1.00 96.81 82 GLY A O 1
ATOM 666 N N . ARG A 1 83 ? 14.035 -5.429 -6.068 1.00 96.50 83 ARG A N 1
ATOM 667 C CA . ARG A 1 83 ? 15.209 -4.803 -5.444 1.00 96.50 83 ARG A CA 1
ATOM 668 C C . ARG A 1 83 ? 16.119 -5.899 -4.915 1.00 96.50 83 ARG A C 1
ATOM 670 O O . ARG A 1 83 ? 15.622 -6.859 -4.325 1.00 96.50 83 ARG A O 1
ATOM 677 N N . VAL A 1 84 ? 17.424 -5.753 -5.102 1.00 95.00 84 VAL A N 1
ATOM 678 C CA . VAL A 1 84 ? 18.408 -6.709 -4.587 1.00 95.00 84 VAL A CA 1
ATOM 679 C C . VAL A 1 84 ? 18.298 -6.748 -3.059 1.00 95.00 84 VAL A C 1
ATOM 681 O O . VAL A 1 84 ? 18.380 -5.718 -2.401 1.00 95.00 84 VAL A O 1
ATOM 684 N N . GLY A 1 85 ? 18.034 -7.929 -2.492 1.00 93.12 85 GLY A N 1
ATOM 685 C CA . GLY A 1 85 ? 17.834 -8.089 -1.043 1.00 93.12 85 GLY A CA 1
ATOM 686 C C . GLY A 1 85 ? 16.508 -7.535 -0.495 1.00 93.12 85 GLY A C 1
ATOM 687 O O . GLY A 1 85 ? 16.352 -7.431 0.716 1.00 93.12 85 GLY A O 1
ATOM 688 N N . ASP A 1 86 ? 15.546 -7.176 -1.359 1.00 92.50 86 ASP A N 1
ATOM 689 C CA . ASP A 1 86 ? 14.247 -6.573 -0.997 1.00 92.50 86 ASP A CA 1
ATOM 690 C C . ASP A 1 86 ? 14.335 -5.328 -0.081 1.00 92.50 86 ASP A C 1
ATOM 692 O O . ASP A 1 86 ? 13.382 -4.991 0.628 1.00 92.50 86 ASP A O 1
ATOM 696 N N . SER A 1 87 ? 15.448 -4.597 -0.135 1.00 92.50 87 SER A N 1
ATOM 697 C CA . SER A 1 87 ? 15.706 -3.387 0.655 1.00 92.50 87 SER A CA 1
ATOM 698 C C . SER A 1 87 ? 16.087 -2.195 -0.239 1.00 92.50 87 SER A C 1
ATOM 700 O O . SER A 1 87 ? 16.304 -2.353 -1.439 1.00 92.50 87 SER A O 1
ATOM 702 N N . GLY A 1 88 ? 16.088 -0.982 0.328 1.00 95.00 88 GLY A N 1
ATOM 703 C CA . GLY A 1 88 ? 16.526 0.244 -0.357 1.00 95.00 88 GLY A CA 1
ATOM 704 C C . GLY A 1 88 ? 15.580 0.805 -1.430 1.00 95.00 88 GLY A C 1
ATOM 705 O O . GLY A 1 88 ? 14.429 0.380 -1.570 1.00 95.00 88 GLY A O 1
ATOM 706 N N . ASN A 1 89 ? 16.072 1.792 -2.177 1.00 97.38 89 ASN A N 1
ATOM 707 C CA . ASN A 1 89 ? 15.364 2.429 -3.289 1.00 97.38 89 ASN A CA 1
ATOM 708 C C . ASN A 1 89 ? 15.538 1.642 -4.595 1.00 97.38 89 ASN A C 1
ATOM 710 O O . ASN A 1 89 ? 16.383 0.753 -4.706 1.00 97.38 89 ASN A O 1
ATOM 714 N N . TYR A 1 90 ? 14.729 1.964 -5.605 1.00 97.81 90 TYR A N 1
ATOM 715 C CA . TYR A 1 90 ? 14.978 1.476 -6.961 1.00 97.81 90 TYR A CA 1
ATOM 716 C C . TYR A 1 90 ? 16.062 2.336 -7.612 1.00 97.81 90 TYR A C 1
ATOM 718 O O . TYR A 1 90 ? 15.771 3.440 -8.065 1.00 97.81 90 TYR A O 1
ATOM 726 N N . THR A 1 91 ? 17.288 1.817 -7.650 1.00 98.06 91 THR A N 1
ATOM 727 C CA . THR A 1 91 ? 18.458 2.435 -8.294 1.00 98.06 91 THR A CA 1
ATOM 728 C C . THR A 1 91 ? 18.959 1.556 -9.438 1.00 98.06 91 THR A C 1
ATOM 730 O O . THR A 1 91 ? 18.578 0.385 -9.529 1.00 98.06 91 THR A O 1
ATOM 733 N N . VAL A 1 92 ? 19.810 2.093 -10.316 1.00 97.88 92 VAL A N 1
ATOM 734 C CA . VAL A 1 92 ? 20.354 1.352 -11.473 1.00 97.88 92 VAL A CA 1
ATOM 735 C C . VAL A 1 92 ? 21.067 0.063 -11.040 1.00 97.88 92 VAL A C 1
ATOM 737 O O . VAL A 1 92 ? 20.885 -0.977 -11.673 1.00 97.88 92 VAL A O 1
ATOM 740 N N . ASP A 1 93 ? 21.789 0.094 -9.921 1.00 97.50 93 ASP A N 1
ATOM 741 C CA . ASP A 1 93 ? 22.539 -1.063 -9.410 1.00 97.50 93 ASP A CA 1
ATOM 742 C C . ASP A 1 93 ? 21.741 -1.897 -8.394 1.00 97.50 93 ASP A C 1
ATOM 744 O O . ASP A 1 93 ? 22.006 -3.082 -8.188 1.00 97.50 93 ASP A O 1
ATOM 748 N N . GLY A 1 94 ? 20.737 -1.290 -7.755 1.00 97.19 94 GLY A N 1
ATOM 749 C CA . GLY A 1 94 ? 19.940 -1.896 -6.689 1.00 97.19 94 GLY A CA 1
ATOM 750 C C . GLY A 1 94 ? 18.710 -2.661 -7.169 1.00 97.19 94 GLY A C 1
ATOM 751 O O . GLY A 1 94 ? 17.990 -3.233 -6.347 1.00 97.19 94 GLY A O 1
ATOM 752 N N . CYS A 1 95 ? 18.426 -2.688 -8.474 1.00 97.88 95 CYS A N 1
ATOM 753 C CA . CYS A 1 95 ? 17.258 -3.380 -9.005 1.00 97.88 95 CYS A CA 1
ATOM 754 C C . CYS A 1 95 ? 17.539 -4.166 -10.287 1.00 97.88 95 CYS A C 1
ATOM 756 O O . CYS A 1 95 ? 18.458 -3.884 -11.053 1.00 97.88 95 CYS A O 1
ATOM 758 N N . ARG A 1 96 ? 16.703 -5.177 -10.516 1.00 98.19 96 ARG A N 1
ATOM 759 C CA . ARG A 1 96 ? 16.707 -5.984 -11.738 1.00 98.19 96 ARG A CA 1
ATOM 760 C C . ARG A 1 96 ? 15.321 -6.546 -11.996 1.00 98.19 96 ARG A C 1
ATOM 762 O O . ARG A 1 96 ? 14.529 -6.735 -11.068 1.00 98.19 96 ARG A O 1
ATOM 769 N N . PHE A 1 97 ? 15.023 -6.840 -13.253 1.00 98.38 97 PHE A N 1
ATOM 770 C CA . PHE A 1 97 ? 13.850 -7.644 -13.548 1.00 98.38 97 PHE A CA 1
ATOM 771 C C . PHE A 1 97 ? 14.131 -9.101 -13.204 1.00 98.38 97 PHE A C 1
ATOM 773 O O . PHE A 1 97 ? 15.114 -9.691 -13.639 1.00 98.38 97 PHE A O 1
ATOM 780 N N . VAL A 1 98 ? 13.237 -9.673 -12.414 1.00 97.94 98 VAL A N 1
ATOM 781 C CA . VAL A 1 98 ? 13.223 -11.085 -12.044 1.00 97.94 98 VAL A CA 1
ATOM 782 C C . VAL A 1 98 ? 11.840 -11.642 -12.333 1.00 97.94 98 VAL A C 1
ATOM 784 O O . VAL A 1 98 ? 10.850 -10.906 -12.328 1.00 97.94 98 VAL A O 1
ATOM 787 N N . THR A 1 99 ? 11.733 -12.941 -12.589 1.00 97.50 99 THR A N 1
ATOM 788 C CA . THR A 1 99 ? 10.415 -13.567 -12.717 1.00 97.50 99 THR A CA 1
ATOM 789 C C . THR A 1 99 ? 9.678 -13.531 -11.377 1.00 97.50 99 THR A C 1
ATOM 791 O O . THR A 1 99 ? 10.288 -13.435 -10.305 1.00 97.50 99 THR A O 1
ATOM 794 N N . ARG A 1 100 ? 8.345 -13.610 -11.412 1.00 94.12 100 ARG A N 1
ATOM 795 C CA . ARG A 1 100 ? 7.510 -13.631 -10.204 1.00 94.12 100 ARG A CA 1
ATOM 796 C C . ARG A 1 100 ? 7.950 -14.716 -9.218 1.00 94.12 100 ARG A C 1
ATOM 798 O O . ARG A 1 100 ? 7.890 -14.493 -8.011 1.00 94.12 100 ARG A O 1
ATOM 805 N N . GLU A 1 101 ? 8.364 -15.876 -9.709 1.00 94.00 101 GLU A N 1
ATOM 806 C CA . GLU A 1 101 ? 8.803 -17.013 -8.900 1.00 94.00 101 GLU A CA 1
ATOM 807 C C . GLU A 1 101 ? 10.087 -16.677 -8.150 1.00 94.00 101 GLU A C 1
ATOM 809 O O . GLU A 1 101 ? 10.141 -16.853 -6.934 1.00 94.00 101 GLU A O 1
ATOM 814 N N . VAL A 1 102 ? 11.077 -16.123 -8.858 1.00 96.25 102 VAL A N 1
ATOM 815 C CA . VAL A 1 102 ? 12.352 -15.706 -8.265 1.00 96.25 102 VAL A CA 1
ATOM 816 C C . VAL A 1 102 ? 12.116 -14.599 -7.242 1.00 96.25 102 VAL A C 1
ATOM 818 O O . VAL A 1 102 ? 12.540 -14.742 -6.102 1.00 96.25 102 VAL A O 1
ATOM 821 N N . ASN A 1 103 ? 11.336 -13.565 -7.580 1.00 95.44 103 ASN A N 1
ATOM 822 C CA . ASN A 1 103 ? 10.990 -12.492 -6.639 1.00 95.44 103 ASN A CA 1
ATOM 823 C C . ASN A 1 103 ? 10.282 -13.023 -5.382 1.00 95.44 103 ASN A C 1
ATOM 825 O O . ASN A 1 103 ? 10.531 -12.574 -4.267 1.00 95.44 103 ASN A O 1
ATOM 829 N N . THR A 1 104 ? 9.380 -13.993 -5.557 1.00 91.38 104 THR A N 1
ATOM 830 C CA . THR A 1 104 ? 8.676 -14.627 -4.437 1.00 91.38 104 THR A CA 1
ATOM 831 C C . THR A 1 104 ? 9.657 -15.408 -3.566 1.00 91.38 104 THR A C 1
ATOM 833 O O . THR A 1 104 ? 9.626 -15.259 -2.348 1.00 91.38 104 THR A O 1
ATOM 836 N N . SER A 1 105 ? 10.547 -16.193 -4.177 1.00 92.56 105 SER A N 1
ATOM 837 C CA . SER A 1 105 ? 11.582 -16.960 -3.479 1.00 92.56 105 SER A CA 1
ATOM 838 C C . SER A 1 105 ? 12.542 -16.056 -2.701 1.00 92.56 105 SER A C 1
ATOM 840 O O . SER A 1 105 ? 12.781 -16.299 -1.521 1.00 92.56 105 SER A O 1
ATOM 842 N N . GLU A 1 106 ? 13.035 -14.978 -3.319 1.00 94.62 106 GLU A N 1
ATOM 843 C CA . GLU A 1 106 ? 13.886 -13.972 -2.667 1.00 94.62 106 GLU A CA 1
ATOM 844 C C . GLU A 1 106 ? 13.151 -13.302 -1.497 1.00 94.62 106 GLU A C 1
ATOM 846 O O . GLU A 1 106 ? 13.692 -13.183 -0.401 1.00 94.62 106 GLU A O 1
ATOM 851 N N . ALA A 1 107 ? 11.877 -12.940 -1.675 1.00 90.69 107 ALA A N 1
ATOM 852 C CA . ALA A 1 107 ? 11.067 -12.365 -0.603 1.00 90.69 107 ALA A CA 1
ATOM 853 C C . ALA A 1 107 ? 10.841 -13.335 0.575 1.00 90.69 107 ALA A C 1
ATOM 855 O O . ALA A 1 107 ? 10.756 -12.889 1.721 1.00 90.69 107 ALA A O 1
ATOM 856 N N . TYR A 1 108 ? 10.734 -14.645 0.322 1.00 88.31 108 TYR A N 1
ATOM 857 C CA . TYR A 1 108 ? 10.701 -15.654 1.387 1.00 88.31 108 TYR A CA 1
ATOM 858 C C . TYR A 1 108 ? 12.039 -15.753 2.115 1.00 88.31 108 TYR A C 1
ATOM 860 O O . TYR A 1 108 ? 12.039 -15.746 3.343 1.00 88.31 108 TYR A O 1
ATOM 868 N N . ALA A 1 109 ? 13.152 -15.797 1.378 1.00 91.31 109 ALA A N 1
ATOM 869 C CA . ALA A 1 109 ? 14.492 -15.841 1.960 1.00 91.31 109 ALA A CA 1
ATOM 870 C C . ALA A 1 109 ? 14.793 -14.603 2.826 1.00 91.31 109 ALA A C 1
ATOM 872 O O . ALA A 1 109 ? 15.425 -14.723 3.868 1.00 91.31 109 ALA A O 1
ATOM 873 N N . ASN A 1 110 ? 14.258 -13.437 2.450 1.00 91.38 110 ASN A N 1
ATOM 874 C CA . ASN A 1 110 ? 14.420 -12.178 3.186 1.00 91.38 110 ASN A CA 1
ATOM 875 C C . ASN A 1 110 ? 13.385 -11.977 4.315 1.00 91.38 110 ASN A C 1
ATOM 877 O O . ASN A 1 110 ? 13.218 -10.866 4.812 1.00 91.38 110 ASN A O 1
ATOM 881 N N . GLY A 1 111 ? 12.618 -13.008 4.693 1.00 90.00 111 GLY A N 1
ATOM 882 C CA . GLY A 1 111 ? 11.698 -12.946 5.837 1.00 90.00 111 GLY A CA 1
ATOM 883 C C . GLY A 1 111 ? 10.446 -12.078 5.634 1.00 90.00 111 GLY A C 1
ATOM 884 O O . GLY A 1 111 ? 9.649 -11.907 6.559 1.00 90.00 111 GLY A O 1
ATOM 885 N N . ARG A 1 112 ? 10.181 -11.572 4.418 1.00 83.19 112 ARG A N 1
ATOM 886 C CA . ARG A 1 112 ? 9.042 -10.670 4.127 1.00 83.19 112 ARG A CA 1
ATOM 887 C C . ARG A 1 112 ? 7.695 -11.247 4.562 1.00 83.19 112 ARG A C 1
ATOM 889 O O . ARG A 1 112 ? 6.765 -10.518 4.918 1.00 83.19 112 ARG A O 1
ATOM 896 N N . TYR A 1 113 ? 7.570 -12.568 4.496 1.00 83.12 113 TYR A N 1
ATOM 897 C CA . TYR A 1 113 ? 6.345 -13.282 4.829 1.00 83.12 113 TYR A CA 1
ATOM 898 C C . TYR A 1 113 ? 6.272 -13.757 6.282 1.00 83.12 113 TYR A C 1
ATOM 900 O O . TYR A 1 113 ? 5.202 -14.204 6.688 1.00 83.12 113 TYR A O 1
ATOM 908 N N . GLU A 1 114 ? 7.327 -13.637 7.090 1.00 82.56 114 GLU A N 1
ATOM 909 C CA . GLU A 1 114 ? 7.282 -14.033 8.506 1.00 82.56 114 GLU A CA 1
ATOM 910 C C . GLU A 1 114 ? 6.306 -13.158 9.299 1.00 82.56 114 GLU A C 1
ATOM 912 O O . GLU A 1 114 ? 5.433 -13.668 10.007 1.00 82.56 114 GLU A O 1
ATOM 917 N N . ASN A 1 115 ? 6.337 -11.844 9.062 1.00 72.19 115 ASN A N 1
ATOM 918 C CA . ASN A 1 115 ? 5.375 -10.913 9.655 1.00 72.19 115 ASN A CA 1
ATOM 919 C C . ASN A 1 115 ? 3.937 -11.186 9.184 1.00 72.19 115 ASN A C 1
ATOM 921 O O . ASN A 1 115 ? 2.997 -11.124 9.977 1.00 72.19 115 ASN A O 1
ATOM 925 N N . LYS A 1 116 ? 3.748 -11.563 7.910 1.00 70.00 116 LYS A N 1
ATOM 926 C CA . LYS A 1 116 ? 2.421 -11.941 7.396 1.00 70.00 116 LYS A CA 1
ATOM 927 C C . LYS A 1 116 ? 1.919 -13.248 7.996 1.00 70.00 116 LYS A C 1
ATOM 929 O O . LYS A 1 116 ? 0.744 -13.313 8.329 1.00 70.00 116 LYS A O 1
ATOM 934 N N . LYS A 1 117 ? 2.779 -14.255 8.192 1.00 72.31 117 LYS A N 1
ATOM 935 C CA . LYS A 1 117 ? 2.407 -15.509 8.868 1.00 72.31 117 LYS A CA 1
ATOM 936 C C . LYS A 1 117 ? 1.891 -15.242 10.282 1.00 72.31 117 LYS A C 1
ATOM 938 O O . LYS A 1 117 ? 0.869 -15.814 10.642 1.00 72.31 117 LYS A O 1
ATOM 943 N N . ARG A 1 118 ? 2.516 -14.330 11.041 1.00 71.44 118 ARG A N 1
ATOM 944 C CA . ARG A 1 118 ? 2.007 -13.903 12.360 1.00 71.44 118 ARG A CA 1
ATOM 945 C C . ARG A 1 118 ? 0.614 -13.283 12.273 1.00 71.44 118 ARG A C 1
ATOM 947 O O . ARG A 1 118 ? -0.272 -13.707 13.006 1.00 71.44 118 ARG A O 1
ATOM 954 N N . ILE A 1 119 ? 0.411 -12.330 11.361 1.00 72.50 119 ILE A N 1
ATOM 955 C CA . ILE A 1 119 ? -0.890 -11.664 11.185 1.00 72.50 119 ILE A CA 1
ATOM 956 C C . ILE A 1 119 ? -1.959 -12.674 10.747 1.00 72.50 119 ILE A C 1
ATOM 958 O O . ILE A 1 119 ? -3.037 -12.724 11.326 1.00 72.50 119 ILE A O 1
ATOM 962 N N . THR A 1 120 ? -1.669 -13.521 9.758 1.00 76.06 120 THR A N 1
ATOM 963 C CA . THR A 1 120 ? -2.620 -14.522 9.259 1.00 76.06 120 THR A CA 1
ATOM 964 C C . THR A 1 120 ? -2.929 -15.591 10.305 1.00 76.06 120 THR A C 1
ATOM 966 O O . THR A 1 120 ? -4.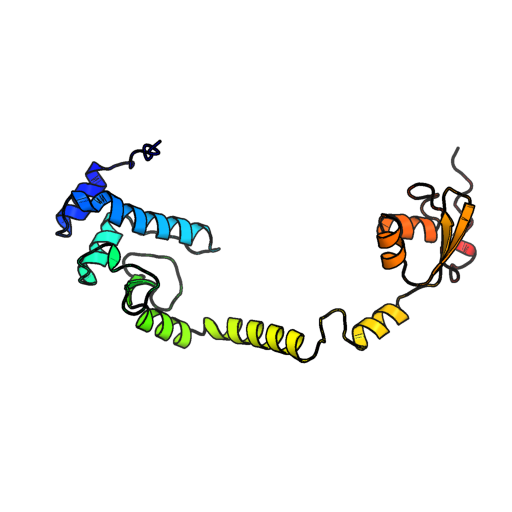090 -15.955 10.448 1.00 76.06 120 THR A O 1
ATOM 969 N N . ALA A 1 121 ? -1.940 -16.064 11.069 1.00 72.50 121 ALA A N 1
ATOM 970 C CA . ALA A 1 121 ? -2.163 -17.008 12.163 1.00 72.50 121 ALA A CA 1
ATOM 971 C C . ALA A 1 121 ? -3.005 -16.391 13.289 1.00 72.50 121 ALA A C 1
ATOM 973 O O . ALA A 1 121 ? -3.889 -17.059 13.817 1.00 72.50 121 ALA A O 1
ATOM 974 N N . GLN A 1 122 ? -2.781 -15.113 13.617 1.00 73.25 122 GLN A N 1
ATOM 975 C CA . GLN A 1 122 ? -3.603 -14.385 14.582 1.00 73.25 122 GLN A CA 1
ATOM 976 C C . GLN A 1 122 ? -5.053 -14.260 14.094 1.00 73.25 122 GLN A C 1
ATOM 978 O O . GLN A 1 122 ? -5.965 -14.661 14.810 1.00 73.25 122 GLN A O 1
ATOM 983 N N . VAL A 1 123 ? -5.264 -13.792 12.861 1.00 73.56 123 VAL A N 1
ATOM 984 C CA . VAL A 1 123 ? -6.606 -13.652 12.270 1.00 73.56 123 VAL A CA 1
ATOM 985 C C . VAL A 1 123 ? -7.317 -15.007 12.166 1.00 73.56 123 VAL A C 1
ATOM 987 O O . VAL A 1 123 ? -8.511 -15.106 12.437 1.00 73.56 123 VAL A O 1
ATOM 990 N N . LEU A 1 124 ? -6.599 -16.074 11.799 1.00 72.50 124 LEU A N 1
ATOM 991 C CA . LEU A 1 124 ? -7.154 -17.429 11.775 1.00 72.50 124 LEU A CA 1
ATOM 992 C C . LEU A 1 124 ? -7.528 -17.912 13.178 1.00 72.50 124 LEU A C 1
ATOM 994 O O . LEU A 1 124 ? -8.611 -18.466 13.338 1.00 72.50 124 LEU A O 1
ATOM 998 N N . ARG A 1 125 ? -6.683 -17.677 14.191 1.00 70.62 125 ARG A N 1
ATOM 999 C CA . ARG A 1 125 ? -6.990 -18.017 15.587 1.00 70.62 125 ARG A CA 1
ATOM 1000 C C . ARG A 1 125 ? -8.251 -17.296 16.057 1.00 70.62 125 ARG A C 1
ATOM 1002 O O . ARG A 1 125 ? -9.159 -17.968 16.524 1.00 70.62 125 ARG A O 1
ATOM 1009 N N . GLU A 1 126 ? -8.334 -15.981 15.859 1.00 73.19 126 GLU A N 1
ATOM 1010 C CA . GLU A 1 126 ? -9.509 -15.166 16.211 1.00 73.19 126 GLU A CA 1
ATOM 1011 C C . GLU A 1 126 ? -10.789 -15.690 15.535 1.00 73.19 126 GLU A C 1
ATOM 1013 O O . GLU A 1 126 ? -11.846 -15.765 16.161 1.00 73.19 126 GLU A O 1
ATOM 1018 N N . ARG A 1 127 ? -10.694 -16.120 14.269 1.00 73.06 127 ARG A N 1
ATOM 1019 C CA . ARG A 1 127 ? -11.831 -16.665 13.514 1.00 73.06 127 ARG A CA 1
ATOM 1020 C C . ARG A 1 127 ? -12.265 -18.055 13.983 1.00 73.06 127 ARG A C 1
ATOM 1022 O O . ARG A 1 127 ? -13.460 -18.329 13.987 1.00 73.06 127 ARG A O 1
ATOM 1029 N N . PHE A 1 128 ? -11.323 -18.933 14.328 1.00 76.12 128 PHE A N 1
ATOM 1030 C CA . PHE A 1 128 ? -11.628 -20.314 14.719 1.00 76.12 128 PHE A CA 1
ATOM 1031 C C . PHE A 1 128 ? -12.050 -20.449 16.181 1.00 76.12 128 PHE A C 1
ATOM 1033 O O . PHE A 1 128 ? -12.892 -21.287 16.482 1.00 76.12 128 PHE A O 1
ATOM 1040 N N . THR A 1 129 ? -11.492 -19.648 17.090 1.00 77.50 129 THR A N 1
ATOM 1041 C CA . THR A 1 129 ? -11.857 -19.720 18.512 1.00 77.50 129 THR A CA 1
ATOM 1042 C C . THR A 1 129 ? -13.064 -18.852 18.857 1.00 77.50 129 THR A C 1
ATOM 1044 O O . THR A 1 129 ? -13.571 -18.949 19.969 1.00 77.50 129 THR A O 1
ATOM 1047 N N . GLY A 1 130 ? -13.494 -17.956 17.958 1.00 71.62 130 GLY A N 1
ATOM 1048 C CA . GLY A 1 130 ? -14.501 -16.935 18.264 1.00 71.62 130 GLY A CA 1
ATOM 1049 C C . GLY A 1 130 ? -14.039 -15.915 19.314 1.00 71.62 130 GLY A C 1
ATOM 1050 O O . GLY A 1 130 ? -14.802 -15.024 19.686 1.00 71.62 130 GLY A O 1
ATOM 1051 N N . GLN A 1 131 ? -12.790 -16.020 19.785 1.00 67.31 131 GLN A N 1
ATOM 1052 C CA . GLN A 1 131 ? -12.181 -15.089 20.725 1.00 67.31 131 GLN A CA 1
ATOM 1053 C C . GLN A 1 131 ? -11.592 -13.928 19.936 1.00 67.31 131 GLN A C 1
ATOM 1055 O O . GLN A 1 131 ? -10.456 -13.953 19.467 1.00 67.31 131 GLN A O 1
ATOM 1060 N N . THR A 1 132 ? -12.395 -12.890 19.791 1.00 72.81 132 THR A N 1
ATOM 1061 C CA . THR A 1 132 ? -11.921 -11.566 19.423 1.00 72.81 132 THR A CA 1
ATOM 1062 C C . THR A 1 132 ? -11.298 -10.905 20.652 1.00 72.81 132 THR A C 1
ATOM 1064 O O . THR A 1 132 ? -11.575 -11.287 21.793 1.00 72.81 132 THR A O 1
ATOM 1067 N N . LYS A 1 133 ? -10.536 -9.825 20.443 1.00 63.75 133 LYS A N 1
ATOM 1068 C CA . LYS A 1 133 ? -10.110 -8.923 21.529 1.00 63.75 133 LYS A CA 1
ATOM 1069 C C . LYS A 1 133 ? -11.279 -8.462 22.422 1.00 63.75 133 LYS A C 1
ATOM 1071 O O . LYS A 1 133 ? -11.039 -8.024 23.535 1.00 63.75 133 LYS A O 1
ATOM 1076 N N . TYR A 1 134 ? -12.522 -8.540 21.952 1.00 65.81 134 TYR A N 1
ATOM 1077 C CA . TYR A 1 134 ? -13.709 -8.073 22.666 1.00 65.81 134 TYR A CA 1
ATOM 1078 C C . TYR A 1 134 ? -14.564 -9.198 23.262 1.00 65.81 134 TYR A C 1
ATOM 1080 O O . TYR A 1 134 ? -15.446 -8.902 24.056 1.00 65.81 134 TYR A O 1
ATOM 1088 N N . SER A 1 135 ? -14.314 -10.462 22.906 1.00 69.00 135 SER A N 1
ATOM 1089 C CA . SER A 1 135 ? -15.129 -11.614 23.331 1.00 69.00 135 SER A CA 1
ATOM 1090 C C . SER A 1 135 ? -14.365 -12.628 24.177 1.00 69.00 135 SER A C 1
ATOM 1092 O O . SER A 1 135 ? -14.849 -13.732 2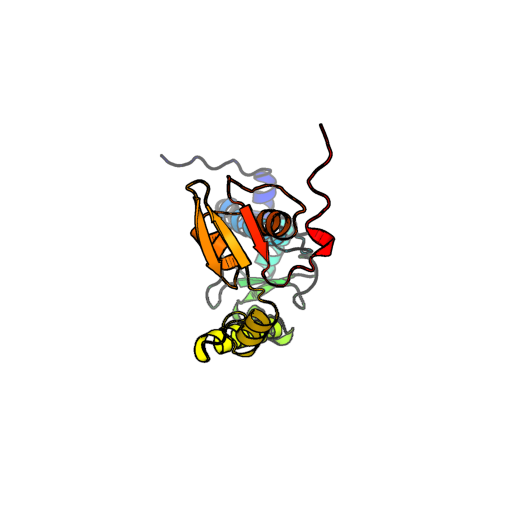4.395 1.00 69.00 135 SER A O 1
ATOM 1094 N N . SER A 1 136 ? -13.160 -12.291 24.643 1.00 80.25 136 SER A N 1
ATOM 1095 C CA . SER A 1 136 ? -12.501 -13.134 25.640 1.00 80.25 136 SER A CA 1
ATOM 1096 C C . SER A 1 136 ? -13.171 -12.950 27.005 1.00 80.25 136 SER A C 1
ATOM 1098 O O . SER A 1 136 ? -13.453 -11.813 27.389 1.00 80.25 136 SER A O 1
ATOM 1100 N N . ASP A 1 137 ? -13.353 -14.039 27.756 1.00 82.38 137 ASP A N 1
ATOM 1101 C CA . ASP A 1 137 ? -13.872 -14.020 29.136 1.00 82.38 137 ASP A CA 1
ATOM 1102 C C . ASP A 1 137 ? -13.117 -13.011 30.010 1.00 82.38 137 ASP A C 1
ATOM 1104 O O . ASP A 1 137 ? -13.691 -12.330 30.853 1.00 82.38 137 ASP A O 1
ATOM 1108 N N . HIS A 1 138 ? -11.817 -12.847 29.749 1.00 79.50 138 HIS A N 1
ATOM 1109 C CA . HIS A 1 138 ? -10.988 -11.850 30.408 1.00 79.50 138 HIS A CA 1
ATOM 1110 C C . HIS A 1 138 ? -11.463 -10.416 30.138 1.00 79.50 138 HIS A C 1
ATOM 1112 O O . HIS A 1 138 ? -11.550 -9.615 31.062 1.00 79.50 138 HIS A O 1
ATOM 1118 N N . CYS A 1 139 ? -11.800 -10.073 28.894 1.00 81.94 139 CYS A N 1
ATOM 1119 C CA . CYS A 1 139 ? -12.322 -8.746 28.566 1.00 81.94 139 CYS A CA 1
ATOM 1120 C C . CYS A 1 139 ? -13.706 -8.507 29.163 1.00 81.94 139 CYS A C 1
ATOM 1122 O O . CYS A 1 139 ? -13.988 -7.382 29.571 1.00 81.94 139 CYS A O 1
ATOM 1124 N N . GLN A 1 140 ? -14.536 -9.548 29.252 1.00 83.56 140 GLN A N 1
ATOM 1125 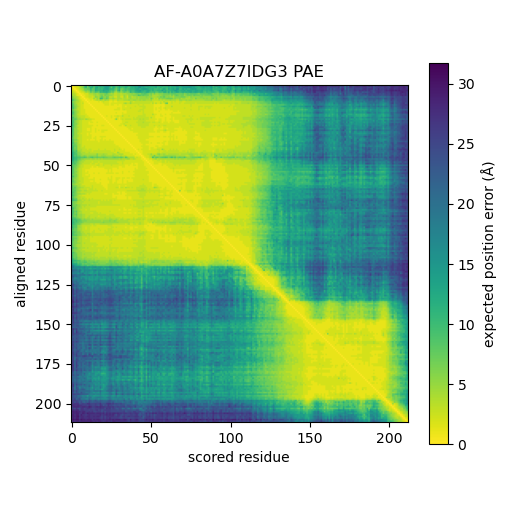C CA . GLN A 1 140 ? -15.826 -9.457 29.924 1.00 83.56 140 GLN A CA 1
ATOM 1126 C C . GLN A 1 140 ? -15.646 -9.230 31.430 1.00 83.56 140 GLN A C 1
ATOM 1128 O O . GLN A 1 140 ? -16.193 -8.266 31.955 1.00 83.56 140 GLN A O 1
ATOM 1133 N N . ALA A 1 141 ? -14.780 -10.001 32.092 1.00 86.38 141 ALA A N 1
ATOM 1134 C CA . ALA A 1 141 ? -14.461 -9.827 33.509 1.00 86.38 141 ALA A CA 1
ATOM 1135 C C . ALA A 1 141 ? -13.855 -8.445 33.813 1.00 86.38 141 ALA A C 1
ATOM 1137 O O . ALA A 1 141 ? -14.231 -7.798 34.786 1.00 86.38 141 ALA A O 1
ATOM 1138 N N . VAL A 1 142 ? -12.949 -7.951 32.960 1.00 85.06 142 VAL A N 1
ATOM 1139 C CA . VAL A 1 142 ? -12.390 -6.593 33.074 1.00 85.06 142 VAL A CA 1
ATOM 1140 C C . VAL A 1 142 ? -13.486 -5.541 32.876 1.00 85.06 142 VAL A C 1
ATOM 1142 O O . VAL A 1 142 ? -13.549 -4.573 33.630 1.00 85.06 142 VAL A O 1
ATOM 1145 N N . SER A 1 143 ? -14.376 -5.722 31.895 1.00 85.19 143 SER A N 1
ATOM 1146 C CA . SER A 1 143 ? -15.505 -4.814 31.673 1.00 85.19 143 SER A CA 1
ATOM 1147 C C . SER A 1 143 ? -16.457 -4.790 32.869 1.00 85.19 143 SER A C 1
ATOM 1149 O O . SER A 1 143 ? -16.878 -3.713 33.277 1.00 85.19 143 SER A O 1
ATOM 1151 N N . GLU A 1 144 ? -16.771 -5.948 33.448 1.00 86.94 144 GLU A N 1
ATOM 1152 C CA . GLU A 1 144 ? -17.613 -6.073 34.639 1.00 86.94 144 GLU A CA 1
ATOM 1153 C C . GLU A 1 144 ? -16.954 -5.412 35.855 1.00 86.94 144 GLU A C 1
ATOM 1155 O O . GLU A 1 144 ? -17.593 -4.593 36.515 1.00 86.94 144 GLU A O 1
ATOM 1160 N N . ALA A 1 145 ? -15.663 -5.665 36.093 1.00 87.25 145 ALA A N 1
ATOM 1161 C CA . ALA A 1 145 ? -14.907 -5.084 37.204 1.00 87.25 145 ALA A CA 1
ATOM 1162 C C . ALA A 1 145 ? -14.781 -3.551 37.128 1.00 87.25 145 ALA A C 1
ATOM 1164 O O . ALA A 1 145 ? -14.713 -2.884 38.158 1.00 87.25 145 ALA A O 1
ATOM 1165 N N . HIS A 1 146 ? -14.750 -2.982 35.919 1.00 84.75 146 HIS A N 1
ATOM 1166 C CA . HIS A 1 146 ? -14.702 -1.531 35.711 1.00 84.75 146 HIS A CA 1
ATOM 1167 C C . HIS A 1 146 ? -16.078 -0.882 35.514 1.00 84.75 146 HIS A C 1
ATOM 1169 O O . HIS A 1 146 ? -16.163 0.347 35.437 1.00 84.75 146 HIS A O 1
ATOM 1175 N N . SER A 1 147 ? -17.148 -1.671 35.412 1.00 90.88 147 SER A N 1
ATOM 1176 C CA . SER A 1 147 ? -18.507 -1.151 35.285 1.00 90.88 147 SER A CA 1
ATOM 1177 C C . SER A 1 147 ? -18.995 -0.606 36.629 1.00 90.88 147 SER A C 1
ATOM 1179 O O . SER A 1 147 ? -18.863 -1.258 37.663 1.00 90.88 147 SER A O 1
ATOM 1181 N N . LYS A 1 148 ? -19.548 0.608 36.624 1.00 93.44 148 LYS A N 1
ATOM 1182 C CA . LYS A 1 148 ? -20.124 1.253 37.810 1.00 93.44 148 LYS A CA 1
ATOM 1183 C C . LYS A 1 148 ? -21.627 1.358 37.638 1.00 93.44 148 LYS A C 1
ATOM 1185 O O . LYS A 1 148 ? -22.085 1.736 36.560 1.00 93.44 148 LYS A O 1
ATOM 1190 N N . ALA A 1 149 ? -22.377 1.019 38.682 1.00 96.06 149 ALA A N 1
ATOM 1191 C CA . ALA A 1 149 ? -23.824 1.179 38.674 1.00 96.06 149 ALA A CA 1
ATOM 1192 C C . ALA A 1 149 ? -24.185 2.670 38.623 1.00 96.06 149 ALA A C 1
ATOM 1194 O O . ALA A 1 149 ? -23.555 3.488 39.293 1.00 96.06 149 ALA A O 1
ATOM 1195 N N . PHE A 1 150 ? -25.140 3.026 37.772 1.00 96.81 150 PHE A N 1
ATOM 1196 C CA . PHE A 1 150 ? -25.593 4.394 37.589 1.00 96.81 150 PHE A CA 1
ATOM 1197 C C . PHE A 1 150 ? -27.105 4.453 37.431 1.00 96.81 150 PHE A C 1
ATOM 1199 O O . PHE A 1 150 ? -27.730 3.545 36.875 1.00 96.81 150 PHE A O 1
ATOM 1206 N N . THR A 1 151 ? -27.645 5.602 37.820 1.00 97.75 151 THR A N 1
ATOM 1207 C CA . THR A 1 151 ? -29.039 5.976 37.633 1.00 97.75 151 THR A CA 1
ATOM 1208 C C . THR A 1 151 ? -29.097 7.259 36.806 1.00 97.75 151 THR A C 1
ATOM 1210 O O . THR A 1 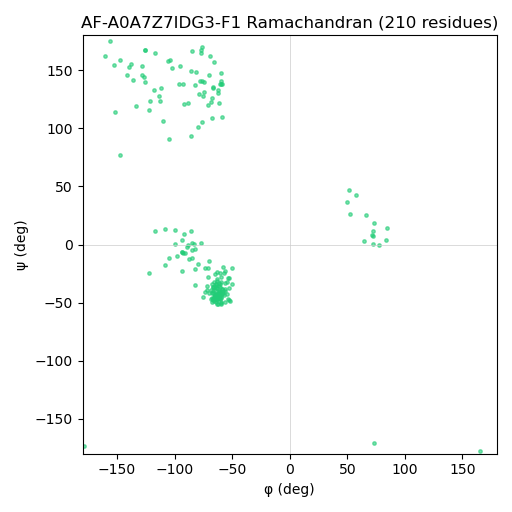151 ? -28.484 8.265 37.166 1.00 97.75 151 THR A O 1
ATOM 1213 N N . VAL A 1 152 ? -29.812 7.237 35.679 1.00 97.88 152 VAL A N 1
ATOM 1214 C CA . VAL A 1 152 ? -29.986 8.387 34.774 1.00 97.88 152 VAL A CA 1
ATOM 1215 C C . VAL A 1 152 ? -31.452 8.669 34.504 1.00 97.88 152 VAL A C 1
ATOM 1217 O O . VAL A 1 152 ? -32.250 7.750 34.348 1.00 97.88 152 VAL A O 1
ATOM 1220 N N . THR A 1 153 ? -31.797 9.943 34.376 1.00 98.31 153 THR A N 1
ATOM 1221 C CA . THR A 1 153 ? -33.147 10.403 34.063 1.00 98.31 153 THR A CA 1
ATOM 1222 C C . THR A 1 153 ? -33.150 11.052 32.687 1.00 98.31 153 THR A C 1
ATOM 1224 O O . THR A 1 153 ? -32.339 11.928 32.379 1.00 98.31 153 THR A O 1
ATOM 1227 N N . SER A 1 154 ? -34.060 10.587 31.837 1.00 98.06 154 SER A N 1
ATOM 1228 C CA . SER A 1 154 ? -34.278 11.126 30.497 1.00 98.06 154 SER A CA 1
ATOM 1229 C C . SER A 1 154 ? -34.886 12.530 30.534 1.00 98.06 154 SER A C 1
ATOM 1231 O O . SER A 1 154 ? -35.517 12.900 31.526 1.00 98.06 154 SER A O 1
ATOM 1233 N N . PRO A 1 155 ? -34.816 13.289 29.424 1.00 97.62 155 PRO A N 1
ATOM 1234 C CA . PRO A 1 155 ? -35.498 14.580 29.310 1.00 97.62 155 PRO A CA 1
ATOM 1235 C C . PRO A 1 155 ? -37.017 14.502 29.543 1.00 97.62 155 PRO A C 1
ATOM 1237 O O . PRO A 1 155 ? -37.636 15.489 29.924 1.00 97.62 155 PRO A O 1
ATOM 1240 N N . ALA A 1 156 ? -37.617 13.329 29.315 1.00 97.44 156 ALA A N 1
ATOM 1241 C CA . ALA A 1 156 ? -39.036 13.064 29.544 1.00 97.44 156 ALA A CA 1
ATOM 1242 C C . ALA A 1 156 ? -39.359 12.667 31.000 1.00 97.44 156 ALA A C 1
ATOM 1244 O O . ALA A 1 156 ? -40.504 12.352 31.307 1.00 97.44 156 ALA A O 1
ATOM 1245 N N . GLY A 1 157 ? -38.363 12.634 31.892 1.00 96.56 157 GLY A N 1
ATOM 1246 C CA . GLY A 1 157 ? -38.528 12.260 33.299 1.00 96.56 157 GLY A CA 1
ATOM 1247 C C . GLY A 1 157 ? -38.499 10.753 33.580 1.00 96.56 157 GLY A C 1
ATOM 1248 O O . GLY A 1 157 ? -38.677 10.354 34.725 1.00 96.56 157 GLY A O 1
ATOM 1249 N N . VAL A 1 158 ? -38.261 9.901 32.575 1.00 97.69 158 VAL A N 1
ATOM 1250 C CA . VAL A 1 158 ? -38.127 8.441 32.763 1.00 97.69 158 VAL A CA 1
ATOM 1251 C C . VAL A 1 158 ? -36.740 8.094 33.303 1.00 97.69 158 VAL A C 1
ATOM 1253 O O . VAL A 1 158 ? -35.747 8.507 32.700 1.00 97.69 158 VAL A O 1
ATOM 1256 N N . THR A 1 159 ? -36.680 7.312 34.381 1.00 97.75 159 THR A N 1
ATOM 1257 C CA . THR A 1 159 ? -35.439 6.862 35.032 1.00 97.75 159 THR A CA 1
ATOM 1258 C C . THR A 1 159 ? -34.975 5.504 34.504 1.00 97.75 159 THR A C 1
ATOM 1260 O O . THR A 1 159 ? -35.774 4.582 34.356 1.00 97.75 159 THR A O 1
ATOM 1263 N N . TYR A 1 160 ? -33.670 5.368 34.275 1.00 98.00 160 TYR A N 1
ATOM 1264 C CA . TYR A 1 160 ? -32.993 4.148 33.846 1.00 98.00 160 TYR A CA 1
ATOM 1265 C C . TYR A 1 160 ? -31.851 3.823 34.808 1.00 98.00 160 TYR A C 1
ATOM 1267 O O . TYR A 1 160 ? -31.110 4.716 35.217 1.00 98.00 160 TYR A O 1
ATOM 1275 N N . VAL A 1 161 ? -31.687 2.539 35.126 1.00 97.38 161 VAL A N 1
ATOM 1276 C CA . VAL A 1 161 ? -30.600 2.026 35.970 1.00 97.38 161 VAL A CA 1
ATOM 1277 C C . VAL A 1 161 ? -29.750 1.071 35.137 1.00 97.38 161 VAL A C 1
ATOM 1279 O O . VAL A 1 161 ? -30.289 0.213 34.436 1.00 97.38 161 VAL A O 1
ATOM 1282 N N . GLY A 1 162 ? -28.427 1.217 35.180 1.00 95.56 162 GLY A N 1
ATOM 1283 C CA . GLY A 1 162 ? -27.505 0.411 34.378 1.00 95.56 162 GLY A CA 1
ATOM 1284 C C . GLY A 1 162 ? -26.105 0.319 34.980 1.00 95.56 162 GLY A C 1
ATOM 1285 O O . GLY A 1 162 ? -25.812 0.938 35.993 1.00 95.56 162 GLY A O 1
ATOM 1286 N N . LYS A 1 163 ? -25.226 -0.480 34.361 1.00 94.56 163 LYS A N 1
ATOM 1287 C CA . LYS A 1 163 ? -23.803 -0.610 34.756 1.00 94.56 163 LYS A CA 1
ATOM 1288 C C . LYS A 1 163 ? -22.820 -0.269 33.633 1.00 94.56 163 LYS A C 1
ATOM 1290 O O . LYS A 1 163 ? -21.687 0.134 33.881 1.00 94.56 163 LYS A O 1
ATOM 1295 N N . ASN A 1 164 ? -23.250 -0.388 32.376 1.00 93.19 164 ASN A N 1
ATOM 1296 C CA . ASN A 1 164 ? -22.424 -0.121 31.202 1.00 93.19 164 ASN A CA 1
ATOM 1297 C C . ASN A 1 164 ? -22.800 1.212 30.542 1.00 93.19 164 ASN A C 1
ATOM 1299 O O . ASN A 1 164 ? -23.650 1.272 29.653 1.00 93.19 164 ASN A O 1
ATOM 1303 N N . LEU A 1 165 ? -22.144 2.298 30.962 1.00 95.38 165 LEU A N 1
ATOM 1304 C CA . LEU A 1 165 ? -22.456 3.637 30.456 1.00 95.38 165 LEU A CA 1
ATOM 1305 C C . LEU A 1 165 ? -22.240 3.762 28.942 1.00 95.38 165 LEU A C 1
ATOM 1307 O O . LEU A 1 165 ? -22.963 4.500 28.278 1.00 95.38 165 LEU A O 1
ATOM 1311 N N . LYS A 1 166 ? -21.253 3.055 28.376 1.00 93.88 166 LYS A N 1
ATOM 1312 C CA . LYS A 1 166 ? -20.959 3.125 26.935 1.00 93.88 166 LYS A CA 1
ATOM 1313 C C . LYS A 1 166 ? -22.074 2.517 26.098 1.00 93.88 166 LYS A C 1
ATOM 1315 O O . LYS A 1 166 ? -22.411 3.073 25.058 1.00 93.88 166 LYS A O 1
ATOM 1320 N N . GLU A 1 167 ? -22.612 1.390 26.546 1.00 92.88 167 GLU A N 1
ATOM 1321 C CA . GLU A 1 167 ? -23.746 0.731 25.903 1.00 92.88 167 GLU A CA 1
ATOM 1322 C C . GLU A 1 167 ? -24.989 1.609 25.969 1.00 92.88 167 GLU A C 1
ATOM 1324 O O . GLU A 1 167 ? -25.536 1.951 24.927 1.00 92.88 167 GLU A O 1
ATOM 1329 N N . PHE A 1 168 ? -25.312 2.117 27.159 1.00 96.44 168 PHE A N 1
ATOM 1330 C CA . PHE A 1 168 ? -26.391 3.084 27.330 1.00 96.44 168 PHE A CA 1
ATOM 1331 C C . PHE A 1 168 ? -26.230 4.301 26.405 1.00 96.44 168 PHE A C 1
ATOM 1333 O O . PHE A 1 168 ? -27.156 4.698 25.704 1.00 96.44 168 PHE A O 1
ATOM 1340 N N . CYS A 1 169 ? -25.028 4.878 26.331 1.00 97.12 169 CYS A N 1
ATOM 1341 C CA . CYS A 1 169 ? -24.781 6.016 25.452 1.00 97.12 169 CYS A CA 1
ATOM 1342 C C . CYS A 1 169 ? -24.943 5.670 23.968 1.00 97.12 169 CYS A C 1
ATOM 1344 O O . CYS A 1 169 ? -25.392 6.514 23.206 1.00 97.12 169 CYS A O 1
ATOM 1346 N N . ARG A 1 170 ? -24.602 4.453 23.537 1.00 95.81 170 ARG A N 1
ATOM 1347 C CA . ARG A 1 170 ? -24.801 4.026 22.147 1.00 95.81 170 ARG A CA 1
ATOM 1348 C C . ARG A 1 170 ? -26.287 3.927 21.804 1.00 95.81 170 ARG A C 1
ATOM 1350 O O . ARG A 1 170 ? -26.677 4.378 20.732 1.00 95.81 170 ARG A O 1
ATOM 1357 N N . ASP A 1 171 ? -27.092 3.385 22.711 1.00 96.56 171 ASP A N 1
ATOM 1358 C CA . ASP A 1 171 ? -28.514 3.125 22.467 1.00 96.56 171 ASP A CA 1
ATOM 1359 C C . ASP A 1 171 ? -29.345 4.421 22.408 1.00 96.56 171 ASP A C 1
ATOM 1361 O O . ASP A 1 171 ? -30.337 4.492 21.686 1.00 96.56 171 ASP A O 1
ATOM 1365 N N . PHE A 1 172 ? -28.898 5.472 23.104 1.00 97.38 172 PHE A N 1
ATOM 1366 C CA . PHE A 1 172 ? -29.550 6.788 23.135 1.00 97.38 172 PHE A CA 1
ATOM 1367 C C . PHE A 1 172 ? -28.789 7.890 22.367 1.00 97.38 172 PHE A C 1
ATOM 1369 O O . PHE A 1 172 ? -29.088 9.073 22.539 1.00 97.38 172 PHE A O 1
ATOM 1376 N N . ASP A 1 173 ? -27.804 7.529 21.533 1.00 96.81 173 ASP A N 1
ATOM 1377 C CA . ASP A 1 173 ? -26.960 8.463 20.761 1.00 96.81 173 ASP A CA 1
ATOM 1378 C C . ASP A 1 173 ? -26.323 9.582 21.625 1.00 96.81 173 ASP A C 1
ATOM 1380 O O . ASP A 1 173 ? -26.359 10.783 21.337 1.00 96.81 173 ASP A O 1
ATOM 1384 N N . LEU A 1 174 ? -25.744 9.201 22.759 1.00 97.56 174 LEU A N 1
ATOM 1385 C CA . LEU A 1 174 ? -25.050 10.082 23.693 1.00 97.56 174 LEU A CA 1
ATOM 1386 C C . LEU A 1 174 ? -23.529 9.931 23.563 1.00 97.56 174 LEU A C 1
ATOM 1388 O O . LEU A 1 174 ? -23.000 8.916 23.114 1.00 97.56 174 LEU A O 1
ATOM 1392 N N . ASN A 1 175 ? -22.791 10.950 24.007 1.00 97.94 175 ASN A N 1
ATOM 1393 C CA . ASN A 1 175 ? -21.340 10.866 24.101 1.00 97.94 175 ASN A CA 1
ATOM 1394 C C . ASN A 1 175 ? -20.964 10.367 25.503 1.00 97.94 175 ASN A C 1
ATOM 1396 O O . ASN A 1 175 ? -21.300 10.996 26.505 1.00 97.94 175 ASN A O 1
ATOM 1400 N N . GLY A 1 176 ? -20.251 9.241 25.582 1.00 96.62 176 GLY A N 1
ATOM 1401 C CA . GLY A 1 176 ? -19.892 8.634 26.869 1.00 96.62 176 GLY A CA 1
ATOM 1402 C C . GLY A 1 176 ? -18.987 9.507 27.744 1.00 96.62 176 GLY A C 1
ATOM 1403 O O . GLY A 1 176 ? -19.072 9.439 28.966 1.00 96.62 176 GLY A O 1
ATOM 1404 N N . GLY A 1 177 ? -18.152 10.357 27.138 1.00 96.56 177 GLY A N 1
ATOM 1405 C CA . GLY A 1 177 ? -17.287 11.280 27.871 1.00 96.56 177 GLY A CA 1
ATOM 1406 C C . GLY A 1 177 ? -18.085 12.373 28.577 1.00 96.56 177 GLY A C 1
ATOM 1407 O O . GLY A 1 177 ? -17.876 12.607 29.766 1.00 96.56 177 GLY A O 1
ATOM 1408 N N . THR A 1 178 ? -19.031 13.004 27.875 1.00 97.94 178 THR A N 1
ATOM 1409 C CA . THR A 1 178 ? -19.887 14.049 28.459 1.00 97.94 178 THR A CA 1
ATOM 1410 C C . THR A 1 178 ? -20.871 13.478 29.472 1.00 97.94 178 THR A C 1
ATOM 1412 O O . THR A 1 178 ? -21.001 14.045 30.552 1.00 97.94 178 THR A O 1
ATOM 1415 N N . MET A 1 179 ? -21.489 12.323 29.197 1.00 98.00 179 MET A N 1
ATOM 1416 C CA . MET A 1 179 ? -22.329 11.636 30.190 1.00 98.00 179 MET A CA 1
ATOM 1417 C C . MET A 1 179 ? -21.535 11.244 31.437 1.00 98.00 179 MET A C 1
ATOM 1419 O O . MET A 1 179 ? -22.034 11.390 32.546 1.00 98.00 179 MET A O 1
ATOM 1423 N N . GLY A 1 180 ? -20.272 10.835 31.285 1.00 96.06 180 GLY A N 1
ATOM 1424 C CA . GLY A 1 180 ? -19.383 10.606 32.422 1.00 96.06 180 GLY A CA 1
ATOM 1425 C C . GLY A 1 180 ? -19.182 11.859 33.283 1.00 96.06 180 GLY A C 1
ATOM 1426 O O . GLY A 1 180 ? -19.173 11.754 34.504 1.00 96.06 180 GLY A O 1
ATOM 1427 N N . GLN A 1 181 ? -19.078 13.049 32.677 1.00 95.75 181 GLN A N 1
ATOM 1428 C CA . GLN A 1 181 ? -19.026 14.313 33.427 1.00 95.75 181 GLN A CA 1
ATOM 1429 C C . GLN A 1 181 ? -20.348 14.614 34.144 1.00 95.75 181 GLN A C 1
ATOM 1431 O O . GLN A 1 181 ? -20.312 15.117 35.263 1.00 95.75 181 GLN A O 1
ATOM 1436 N N . VAL A 1 182 ? -21.493 14.289 33.531 1.00 96.62 182 VAL A N 1
ATOM 1437 C CA . VAL A 1 182 ? -22.817 14.450 34.158 1.00 96.62 182 VAL A CA 1
ATOM 1438 C C . VAL A 1 182 ? -22.937 13.576 35.403 1.00 96.62 182 VAL A C 1
ATOM 1440 O O . VAL A 1 182 ? -23.222 14.088 36.477 1.00 96.62 182 VAL A O 1
ATOM 1443 N N . LEU A 1 183 ? -22.618 12.284 35.289 1.00 95.50 183 LEU A N 1
ATOM 1444 C CA . LEU A 1 183 ? -22.701 11.339 36.410 1.00 95.50 183 LEU A CA 1
ATOM 1445 C C . LEU A 1 183 ? -21.723 11.644 37.553 1.00 95.50 183 LEU A C 1
ATOM 1447 O O . LEU A 1 183 ? -21.968 11.255 38.691 1.00 95.50 183 LEU A O 1
ATOM 1451 N N . LEU A 1 184 ? -20.611 12.321 37.255 1.00 93.19 184 LEU A N 1
ATOM 1452 C CA . LEU A 1 184 ? -19.648 12.808 38.249 1.00 93.19 184 LEU A CA 1
ATOM 1453 C C . LEU A 1 184 ? -20.055 14.155 38.875 1.00 93.19 184 LEU A C 1
ATOM 1455 O O . LEU A 1 184 ? -19.278 14.707 39.651 1.00 93.19 184 LEU A O 1
ATOM 1459 N N . GLY A 1 185 ? -21.196 14.733 38.485 1.00 92.81 185 GLY A N 1
ATOM 1460 C CA . GLY A 1 185 ? -21.647 16.052 38.940 1.00 92.81 185 GLY A CA 1
ATOM 1461 C C . GLY A 1 185 ? -20.864 17.236 38.355 1.00 92.81 185 GLY A C 1
ATOM 1462 O O . GLY A 1 185 ? -21.076 18.378 38.753 1.00 92.81 185 GLY A O 1
ATOM 1463 N N . LYS A 1 186 ? -19.964 16.996 37.392 1.00 93.50 186 LYS A N 1
ATOM 1464 C CA . LYS A 1 186 ? -19.134 18.031 36.744 1.00 93.50 186 LYS A CA 1
ATOM 1465 C C . LYS A 1 186 ? -19.863 18.768 35.620 1.00 93.50 186 LYS A C 1
ATOM 1467 O O . LYS A 1 186 ? -19.465 19.865 35.241 1.00 93.50 186 LYS A O 1
ATOM 1472 N N . ALA A 1 187 ? -20.916 18.166 35.077 1.00 95.81 187 ALA A N 1
ATOM 1473 C CA . ALA A 1 187 ? -21.828 18.784 34.124 1.00 95.81 187 ALA A CA 1
ATOM 1474 C C . ALA A 1 187 ? -23.271 18.600 34.607 1.00 95.81 187 ALA A C 1
ATOM 1476 O O . ALA A 1 187 ? -23.604 17.577 35.191 1.00 95.81 187 ALA A O 1
ATOM 1477 N N . ARG A 1 188 ? -24.144 19.580 34.352 1.00 95.44 188 ARG A N 1
ATOM 1478 C CA . ARG A 1 188 ? -25.542 19.516 34.817 1.00 95.44 188 ARG A CA 1
ATOM 1479 C C . ARG A 1 188 ? -26.386 18.519 34.021 1.00 95.44 188 ARG A C 1
ATOM 1481 O O . ARG A 1 188 ? -27.212 17.826 34.599 1.00 95.44 188 ARG A O 1
ATOM 1488 N N . ALA A 1 189 ? -26.198 18.473 32.703 1.00 97.81 189 ALA A N 1
ATOM 1489 C CA . ALA A 1 189 ? -26.923 17.583 31.802 1.00 97.81 189 ALA A CA 1
ATOM 1490 C C . ALA A 1 189 ? -26.174 17.407 30.471 1.00 97.81 189 ALA A C 1
ATOM 1492 O O . ALA A 1 189 ? -25.352 18.248 30.100 1.00 97.81 189 ALA A O 1
ATOM 1493 N N . HIS A 1 190 ? -26.508 16.361 29.710 1.00 98.12 190 HIS A N 1
ATOM 1494 C CA . HIS A 1 190 ? -26.071 16.173 28.319 1.00 98.12 190 HIS A CA 1
ATOM 1495 C C . HIS A 1 190 ? -27.265 15.772 27.453 1.00 98.12 190 HIS A C 1
ATOM 1497 O O . HIS A 1 190 ? -27.901 14.756 27.712 1.00 98.12 190 HIS A O 1
ATOM 1503 N N . LYS A 1 191 ? -27.610 16.581 26.441 1.00 97.38 191 LYS A N 1
ATOM 1504 C CA . LYS A 1 191 ? -28.844 16.408 25.641 1.00 97.38 191 LYS A CA 1
ATOM 1505 C C . LYS A 1 191 ? -30.110 16.237 26.516 1.00 97.38 191 LYS A C 1
ATOM 1507 O O . LYS A 1 191 ? -30.992 15.450 26.195 1.00 97.38 191 LYS A O 1
ATOM 1512 N N . GLY A 1 192 ? -30.171 16.951 27.645 1.00 97.62 192 GLY A N 1
ATOM 1513 C CA . GLY A 1 192 ? -31.270 16.888 28.619 1.00 97.62 192 GLY A CA 1
ATOM 1514 C C . GLY A 1 192 ? -31.262 15.670 29.555 1.00 97.62 192 GLY A C 1
ATOM 1515 O O . GLY A 1 192 ? -32.137 15.580 30.407 1.00 97.62 192 GLY A O 1
ATOM 1516 N N . TRP A 1 193 ? -30.292 14.760 29.430 1.00 98.31 193 TRP A N 1
ATOM 1517 C CA . TRP A 1 193 ? -30.111 13.645 30.360 1.00 98.31 193 TRP A CA 1
ATOM 1518 C C . TRP A 1 193 ? -29.344 14.082 31.605 1.00 98.31 193 TRP A C 1
ATOM 1520 O O . TRP A 1 193 ? -28.330 14.777 31.492 1.00 98.31 193 TRP A O 1
ATOM 1530 N N . THR A 1 194 ? -29.801 13.632 32.770 1.00 98.00 194 THR A N 1
ATOM 1531 C CA . THR A 1 194 ? -29.169 13.846 34.082 1.00 98.00 194 THR A CA 1
ATOM 1532 C C . THR A 1 194 ? -28.942 12.506 34.781 1.00 98.00 194 THR A C 1
ATOM 1534 O O . THR A 1 194 ? -29.456 11.485 34.328 1.00 98.00 194 THR A O 1
ATOM 1537 N N . GLY A 1 195 ? -28.152 12.465 35.856 1.00 96.75 195 GLY A N 1
ATOM 1538 C CA . GLY A 1 195 ? -27.960 11.237 36.632 1.00 96.75 195 GLY A CA 1
ATOM 1539 C C . GLY A 1 195 ? -26.774 11.282 37.586 1.00 96.75 195 GLY A C 1
ATOM 1540 O O . GLY A 1 195 ? -26.073 12.289 37.659 1.00 96.75 195 GLY A O 1
ATOM 1541 N N . ALA A 1 196 ? -26.539 10.167 38.273 1.00 96.88 196 ALA A N 1
ATOM 1542 C CA . ALA A 1 196 ? -25.411 9.957 39.177 1.00 96.88 196 ALA A CA 1
ATOM 1543 C C . ALA A 1 196 ? -24.955 8.486 39.168 1.00 96.88 196 ALA A C 1
ATOM 1545 O O . ALA A 1 196 ? -25.709 7.593 38.770 1.00 96.88 196 ALA A O 1
ATOM 1546 N N . TYR A 1 197 ? -23.714 8.237 39.590 1.00 95.81 197 TYR A N 1
ATOM 1547 C CA . TYR A 1 197 ? -23.271 6.887 39.946 1.00 95.81 197 TYR A CA 1
ATOM 1548 C C . TYR A 1 197 ? -23.793 6.510 41.335 1.00 95.81 197 TYR A C 1
ATOM 1550 O O . TYR A 1 197 ? -23.766 7.340 42.243 1.00 95.81 197 TYR A O 1
ATOM 1558 N N . ASP A 1 198 ? -24.209 5.258 41.513 1.00 93.56 198 ASP A N 1
ATOM 1559 C CA . ASP A 1 198 ? -24.770 4.780 42.784 1.00 93.56 198 ASP A CA 1
ATOM 1560 C C . ASP A 1 198 ? -23.691 4.666 43.886 1.00 93.56 198 ASP A C 1
ATOM 1562 O O . ASP A 1 198 ? -24.010 4.662 45.071 1.00 93.56 198 ASP A O 1
ATOM 1566 N N . ASP A 1 199 ? -22.407 4.593 43.506 1.00 88.12 199 ASP A N 1
ATOM 1567 C CA . ASP A 1 199 ? -21.241 4.554 44.401 1.00 88.12 199 ASP A CA 1
ATOM 1568 C C . ASP A 1 199 ? -20.542 5.917 44.563 1.00 88.12 199 ASP A C 1
ATOM 1570 O O . ASP A 1 199 ? -19.412 5.980 45.055 1.00 88.12 199 ASP A O 1
ATOM 1574 N N . ALA A 1 200 ? -21.158 7.017 44.117 1.00 76.12 200 ALA A N 1
ATOM 1575 C CA . ALA A 1 200 ? -20.542 8.333 44.239 1.00 76.12 200 ALA A CA 1
ATOM 1576 C C . ALA A 1 200 ? -20.441 8.753 45.723 1.00 76.12 200 ALA A C 1
ATOM 1578 O O . ALA A 1 200 ? -21.457 8.769 46.418 1.00 76.12 200 ALA A O 1
ATOM 1579 N N . PRO A 1 201 ? -19.245 9.122 46.227 1.00 71.50 201 PRO A N 1
ATOM 1580 C CA . PRO A 1 201 ? -19.108 9.633 47.584 1.00 71.50 201 PRO A CA 1
ATOM 1581 C C . PRO A 1 201 ? -19.902 10.937 47.730 1.00 71.50 201 PRO A C 1
ATOM 1583 O O . PRO A 1 201 ? -19.797 11.837 46.893 1.00 71.50 201 PRO A O 1
ATOM 1586 N N . GLU A 1 202 ? -20.683 11.023 48.807 1.00 71.81 202 GLU A N 1
ATOM 1587 C CA . GLU A 1 202 ? -21.656 12.090 49.094 1.00 71.81 202 GLU A CA 1
ATOM 1588 C C . GLU A 1 202 ? -21.034 13.502 49.026 1.00 71.81 202 GLU A C 1
ATOM 1590 O O . GLU A 1 202 ? -21.676 14.469 48.616 1.00 71.81 202 GLU A O 1
ATOM 1595 N N . GLU A 1 203 ? -19.734 13.604 49.310 1.00 74.38 203 GLU A N 1
ATOM 1596 C CA . GLU A 1 203 ? -18.946 14.841 49.292 1.00 74.38 203 GLU A CA 1
ATOM 1597 C C . GLU A 1 203 ? -18.840 15.509 47.905 1.00 74.38 203 GLU A C 1
ATOM 1599 O O . GLU A 1 203 ? -18.634 16.720 47.819 1.00 74.38 203 GLU A O 1
ATOM 1604 N N . LEU A 1 204 ? -19.011 14.767 46.801 1.00 63.66 204 LEU A N 1
ATOM 1605 C CA . LEU A 1 204 ? -18.927 15.321 45.439 1.00 63.66 204 LEU A CA 1
ATOM 1606 C C . LEU A 1 204 ? -20.243 15.938 44.937 1.00 63.66 204 LEU A C 1
ATOM 1608 O O . LEU A 1 204 ? -20.240 16.644 43.928 1.00 63.66 204 LEU A O 1
ATOM 1612 N N . ILE A 1 205 ? -21.360 15.720 45.636 1.00 63.44 205 ILE A N 1
ATOM 1613 C CA . ILE A 1 205 ? -22.691 16.187 45.210 1.00 63.44 205 ILE A CA 1
ATOM 1614 C C . ILE A 1 205 ? -22.897 17.688 45.539 1.00 63.44 205 ILE A C 1
ATOM 1616 O O . ILE A 1 205 ? -23.739 18.356 44.941 1.00 63.44 205 ILE A O 1
ATOM 1620 N N . GLY A 1 206 ? -22.078 18.272 46.424 1.00 57.47 206 GLY A N 1
ATOM 1621 C CA . GLY A 1 206 ? -22.316 19.597 47.017 1.00 57.47 206 GLY A CA 1
ATOM 1622 C C . GLY A 1 206 ? -21.865 20.850 46.243 1.00 57.47 206 GLY A C 1
ATOM 1623 O O . GLY A 1 206 ? -22.143 21.952 46.706 1.00 57.47 206 GLY A O 1
ATOM 1624 N N . ILE A 1 207 ? -21.178 20.753 45.095 1.00 57.72 207 ILE A N 1
ATOM 1625 C CA . ILE A 1 207 ? -20.499 21.932 44.488 1.00 57.72 207 ILE A CA 1
ATOM 1626 C C . ILE A 1 207 ? -21.313 22.607 43.356 1.00 57.72 207 ILE A C 1
ATOM 1628 O O . ILE A 1 207 ? -21.012 23.726 42.945 1.00 57.72 207 ILE A O 1
ATOM 1632 N N . ALA A 1 208 ? -22.407 22.013 42.868 1.00 55.19 208 ALA A N 1
ATOM 1633 C CA . ALA A 1 208 ? -23.135 22.544 41.701 1.00 55.19 208 ALA A CA 1
ATOM 1634 C C . ALA A 1 208 ? -24.052 23.770 41.972 1.00 55.19 208 ALA A C 1
ATOM 1636 O O . ALA A 1 208 ? -24.709 24.262 41.045 1.00 55.19 208 ALA A O 1
ATOM 1637 N N . GLY A 1 209 ? -24.099 24.273 43.213 1.00 49.06 209 GLY A N 1
ATOM 1638 C CA . GLY A 1 209 ? -25.086 25.251 43.693 1.00 49.06 209 GLY A CA 1
ATOM 1639 C C . GLY A 1 209 ? -24.720 26.741 43.630 1.00 49.06 209 GLY A C 1
ATOM 1640 O O . GLY A 1 209 ? -25.514 27.546 44.101 1.00 49.06 209 GLY A O 1
ATOM 1641 N N . GLY A 1 210 ? -23.570 27.154 43.079 1.00 48.34 210 GLY A N 1
ATOM 1642 C CA . GLY A 1 210 ? -23.138 28.556 43.199 1.00 48.34 210 GLY A CA 1
ATOM 1643 C C . GLY A 1 210 ? -22.341 29.112 42.024 1.00 48.34 210 GLY A C 1
ATOM 1644 O O . GLY A 1 210 ? -21.134 29.265 42.140 1.00 48.34 210 GLY A O 1
ATOM 1645 N N . CYS A 1 211 ? -23.008 29.457 40.922 1.00 42.41 211 CYS A N 1
ATOM 1646 C CA . CYS A 1 211 ? -22.590 30.525 40.003 1.00 42.41 211 CYS A CA 1
ATOM 1647 C C . CYS A 1 211 ? -23.858 31.092 39.345 1.00 42.41 211 CYS A C 1
ATOM 1649 O O . CYS A 1 211 ? -24.565 30.353 38.651 1.00 42.41 211 CYS A O 1
ATOM 1651 N N . ASN A 1 212 ? -24.139 32.361 39.658 1.00 44.03 212 ASN A N 1
ATOM 1652 C CA . ASN A 1 212 ? -25.136 33.215 39.005 1.00 44.03 212 ASN A CA 1
ATOM 1653 C C . ASN A 1 212 ? -24.726 33.536 37.567 1.00 44.03 212 ASN A C 1
ATOM 1655 O O . ASN A 1 212 ? -23.502 33.660 37.332 1.00 44.03 212 ASN A O 1
#

Solvent-accessible surface area (backbone atoms only — not comparable to full-atom values): 12270 Å² total; per-residue (Å²): 133,85,78,81,71,80,81,68,81,65,50,66,66,48,30,51,35,34,42,78,54,75,40,62,63,84,48,36,61,60,45,49,51,54,53,50,50,49,52,56,53,27,77,74,39,89,91,34,53,69,73,56,51,74,50,56,50,36,50,43,41,46,77,60,70,59,89,51,65,82,44,54,47,86,50,88,83,13,30,36,84,38,37,62,85,78,47,78,44,40,36,84,87,35,38,46,59,35,39,40,63,56,49,49,52,52,37,54,74,64,47,67,50,57,64,50,50,52,53,52,51,49,55,50,48,31,66,73,69,63,42,41,92,77,58,32,70,66,46,49,52,51,50,57,74,71,42,54,49,31,42,34,32,41,72,87,69,53,76,46,76,51,40,55,62,60,58,54,17,61,79,68,78,47,58,50,70,58,47,49,33,15,36,62,56,77,33,84,53,51,96,58,30,35,45,36,41,76,82,58,64,74,81,60,70,71,73,81,82,79,81,135

Sequence (212 aa):
MARTGRPIKDFEAKAHAVEENGFPRSDVFPWWRKFHQLQQGCRRRDGIENELTFADYMQKVREAGMNSPADIGTARGKFQLGRVGDSGNYTVDGCRFVTREVNTSEAYANGRYENKKRITAQVLRERFTGQTKYSSDHCQAVSEAHSKAFTVTSPAGVTYVGKNLKEFCRDFDLNGGTMGQVLLGKARAHKGWTGAYDDAPEELIGIAGGCN